Protein AF-A0A6I7PVT0-F1 (afdb_monomer)

Secondary structure (DSSP, 8-state):
-----GGGT--HHHHHHHHHHHHHHHHHHHHHHHHHHHHTSHHHHTTSHHHHHHHHHHHHSTTTS-TTS----HHHHHS-SSHHHHHHHHHHHHHHHHHHHHSS-TTSHHHHHHHHHHHHHHHHHHHHHTTTHHHHTT--GGG---SSTTHHHHHHHS-TT--HHHH--SSSSSP---TTT--HHHHHHHHHHHHTPPTTHHHHHHHHSSPPTTPPPPP-PPPPS-------------

Sequence (238 aa):
MTEPRASAFITRNVLFALVGGGLGGILFMFFLIEFDHFTSTNQFCTTCHSMTFAETSYQQSVHYNSPSGVRASCGDCHVSEGIIMATYDHAVGIKDLFKQLFGADYNDPVINLLHLPDAAFASRDWFRRRDSATCRRCHLQEAIQGTRVHTAAIHQEETDGKSCVDCHFNLVHRPVPERSTFKREAWNAMVEQEFGLEPGSAEQLLAAGRRPAGERPPAAAAPAHGVGNGQQQAGLEP

pLDDT: mean 87.05, std 16.82, range [26.02, 98.12]

Mean predicted aligned error: 8.16 Å

Structure (mmCIF, N/CA/C/O backbone):
data_AF-A0A6I7PVT0-F1
#
_entry.id   AF-A0A6I7PVT0-F1
#
loop_
_atom_site.group_PDB
_atom_site.id
_atom_site.type_symbol
_atom_site.label_atom_id
_atom_site.label_alt_id
_atom_site.label_comp_id
_atom_site.label_asym_id
_atom_site.label_entity_id
_atom_site.label_seq_id
_atom_site.pdbx_PDB_ins_code
_atom_site.Cartn_x
_atom_site.Cartn_y
_atom_site.Cartn_z
_atom_site.occupancy
_atom_site.B_iso_or_equiv
_atom_site.auth_seq_id
_atom_site.auth_comp_id
_atom_site.auth_asym_id
_atom_site.auth_atom_id
_atom_site.pdbx_PDB_model_num
ATOM 1 N N . MET A 1 1 ? 29.439 -18.657 -56.285 1.00 46.91 1 MET A N 1
ATOM 2 C CA . MET A 1 1 ? 29.277 -18.440 -54.834 1.00 46.91 1 MET A CA 1
ATOM 3 C C . MET A 1 1 ? 29.555 -16.968 -54.568 1.00 46.91 1 MET A C 1
ATOM 5 O O . MET A 1 1 ? 30.707 -16.578 -54.474 1.00 46.91 1 MET A O 1
ATOM 9 N N . THR A 1 2 ? 28.524 -16.125 -54.624 1.00 58.72 2 THR A N 1
ATOM 10 C CA . THR A 1 2 ? 28.628 -14.688 -54.331 1.00 58.72 2 THR A CA 1
ATOM 11 C C . THR A 1 2 ? 28.361 -14.493 -52.847 1.00 58.72 2 THR A C 1
ATOM 13 O O . THR A 1 2 ? 27.242 -14.739 -52.400 1.00 58.72 2 THR A O 1
ATOM 16 N N . GLU A 1 3 ? 29.377 -14.096 -52.086 1.00 60.59 3 GLU A N 1
ATOM 17 C CA . GLU A 1 3 ? 29.193 -13.738 -50.681 1.00 60.59 3 GLU A CA 1
ATOM 18 C C . GLU A 1 3 ? 28.231 -12.543 -50.570 1.00 60.59 3 GLU A C 1
ATOM 20 O O . GLU A 1 3 ? 28.393 -11.560 -51.308 1.00 60.59 3 GLU A O 1
ATOM 25 N N . PRO A 1 4 ? 27.217 -12.588 -49.688 1.00 57.34 4 PRO A N 1
ATOM 26 C CA . PRO A 1 4 ? 26.357 -11.440 -49.468 1.00 57.34 4 PRO A CA 1
ATOM 27 C C . PRO A 1 4 ? 27.195 -10.335 -48.819 1.00 57.34 4 PRO A C 1
ATOM 29 O O . PRO A 1 4 ? 27.598 -10.426 -47.661 1.00 57.34 4 PRO A O 1
ATOM 32 N N . ARG A 1 5 ? 27.484 -9.273 -49.579 1.00 60.88 5 ARG A N 1
ATOM 33 C CA . ARG A 1 5 ? 28.154 -8.075 -49.064 1.00 60.88 5 ARG A CA 1
ATOM 34 C C . ARG A 1 5 ? 27.245 -7.408 -48.030 1.00 60.88 5 ARG A C 1
ATOM 36 O O . ARG A 1 5 ? 26.373 -6.620 -48.388 1.00 60.88 5 ARG A O 1
ATOM 43 N N . ALA A 1 6 ? 27.485 -7.678 -46.747 1.00 57.06 6 ALA A N 1
ATOM 44 C CA . ALA A 1 6 ? 26.822 -7.005 -45.624 1.00 57.06 6 ALA A CA 1
ATOM 45 C C . ALA A 1 6 ? 26.879 -5.462 -45.732 1.00 57.06 6 ALA A C 1
ATOM 47 O O . ALA A 1 6 ? 26.006 -4.760 -45.222 1.00 57.06 6 ALA A O 1
ATOM 48 N N . SER A 1 7 ? 27.856 -4.926 -46.478 1.00 58.22 7 SER A N 1
ATOM 49 C CA . SER A 1 7 ? 28.038 -3.493 -46.726 1.00 58.22 7 SER A CA 1
ATOM 50 C C . SER A 1 7 ? 26.938 -2.824 -47.563 1.00 58.22 7 SER A C 1
ATOM 52 O O . SER A 1 7 ? 26.944 -1.602 -47.664 1.00 58.22 7 SER A O 1
ATOM 54 N N . ALA A 1 8 ? 26.014 -3.572 -48.181 1.00 58.38 8 ALA A N 1
ATOM 55 C CA . ALA A 1 8 ? 24.889 -2.988 -48.921 1.00 58.38 8 ALA A CA 1
ATOM 56 C C . ALA A 1 8 ? 23.659 -2.694 -48.036 1.00 58.38 8 ALA A C 1
ATOM 58 O O . ALA A 1 8 ? 22.786 -1.934 -48.448 1.00 58.38 8 ALA A O 1
ATOM 59 N N . PHE A 1 9 ? 23.583 -3.275 -46.831 1.00 60.97 9 PHE A N 1
ATOM 60 C CA . PHE A 1 9 ? 22.397 -3.191 -45.966 1.00 60.97 9 PHE A CA 1
ATOM 61 C C . PHE A 1 9 ? 22.504 -2.106 -44.881 1.00 60.97 9 PHE A C 1
ATOM 63 O O . PHE A 1 9 ? 21.502 -1.505 -44.499 1.00 60.97 9 PHE A O 1
ATOM 70 N N . ILE A 1 10 ? 23.717 -1.800 -44.409 1.00 71.81 10 ILE A N 1
ATOM 71 C CA . ILE A 1 10 ? 23.954 -0.755 -43.404 1.00 71.81 10 ILE A CA 1
ATOM 72 C C . ILE A 1 10 ? 24.234 0.565 -44.126 1.00 71.81 10 ILE A C 1
ATOM 74 O O . ILE A 1 10 ? 25.378 0.974 -44.320 1.00 71.81 10 ILE A O 1
ATOM 78 N N . THR A 1 11 ? 23.170 1.230 -44.573 1.00 85.88 11 THR A N 1
ATOM 79 C CA . THR A 1 11 ? 23.282 2.599 -45.095 1.00 85.88 11 THR A CA 1
ATOM 80 C C . THR A 1 11 ? 23.492 3.592 -43.949 1.00 85.88 11 THR A C 1
ATOM 82 O O . THR A 1 11 ? 23.163 3.313 -42.795 1.00 85.88 11 THR A O 1
ATOM 85 N N . ARG A 1 12 ? 23.980 4.802 -44.254 1.00 86.62 12 ARG A N 1
ATOM 86 C CA . ARG A 1 12 ? 24.097 5.898 -43.272 1.00 86.62 12 ARG A CA 1
ATOM 87 C C . ARG A 1 12 ? 22.778 6.163 -42.529 1.00 86.62 12 ARG A C 1
ATOM 89 O O . ARG A 1 12 ? 22.794 6.458 -41.341 1.00 86.62 12 ARG A O 1
ATOM 96 N N . ASN A 1 13 ? 21.646 6.012 -43.214 1.00 89.56 13 ASN A N 1
ATOM 97 C CA . ASN A 1 13 ? 20.323 6.196 -42.621 1.00 89.56 13 ASN A CA 1
ATOM 98 C C . ASN A 1 13 ? 19.973 5.060 -41.652 1.00 89.56 13 ASN A C 1
ATOM 100 O O . ASN A 1 13 ? 19.410 5.329 -40.597 1.00 89.56 13 ASN A O 1
ATOM 104 N N . VAL A 1 14 ? 20.353 3.816 -41.967 1.00 90.88 14 VAL A N 1
ATOM 105 C CA . VAL A 1 14 ? 20.210 2.683 -41.038 1.00 90.88 14 VAL A CA 1
ATOM 106 C C . VAL A 1 14 ? 21.088 2.894 -39.806 1.00 90.88 14 VAL A C 1
ATOM 108 O O . VAL A 1 14 ? 20.616 2.691 -38.696 1.00 90.88 14 VAL A O 1
ATOM 111 N N . LEU A 1 15 ? 22.322 3.382 -39.967 1.00 89.75 15 LEU A N 1
ATOM 112 C CA . LEU A 1 15 ? 23.187 3.703 -38.828 1.00 89.75 15 LEU A CA 1
ATOM 113 C C . LEU A 1 15 ? 22.580 4.799 -37.937 1.00 89.75 15 LEU A C 1
ATOM 115 O O . LEU A 1 15 ? 22.521 4.626 -36.724 1.00 89.75 15 LEU A O 1
ATOM 119 N N . PHE A 1 16 ? 22.079 5.893 -38.520 1.00 93.56 16 PHE A N 1
ATOM 120 C CA . PHE A 1 16 ? 21.391 6.934 -37.748 1.00 93.56 16 PHE A CA 1
ATOM 121 C C . PHE A 1 16 ? 20.118 6.420 -37.072 1.00 93.56 16 PHE A C 1
ATOM 123 O O . PHE A 1 16 ? 19.860 6.791 -35.931 1.00 93.56 16 PHE A O 1
ATOM 130 N N . ALA A 1 17 ? 19.351 5.546 -37.726 1.00 94.12 17 ALA A N 1
ATOM 131 C CA . ALA A 1 17 ? 18.167 4.932 -37.134 1.00 94.12 17 ALA A CA 1
ATOM 132 C C . ALA A 1 17 ? 18.522 3.995 -35.969 1.00 94.12 17 ALA A C 1
ATOM 134 O O . ALA A 1 17 ? 17.843 4.015 -34.950 1.00 94.12 17 ALA A O 1
ATOM 135 N N . LEU A 1 18 ? 19.600 3.215 -36.081 1.00 94.62 18 LEU A N 1
ATOM 136 C CA . LEU A 1 18 ? 20.066 2.334 -35.008 1.00 94.62 18 LEU A CA 1
ATOM 137 C C . LEU A 1 18 ? 20.619 3.124 -33.822 1.00 94.62 18 LEU A C 1
ATOM 139 O O . LEU A 1 18 ? 20.290 2.816 -32.682 1.00 94.62 18 LEU A O 1
ATOM 143 N N . VAL A 1 19 ? 21.421 4.161 -34.074 1.00 95.56 19 VAL A N 1
ATOM 144 C CA . VAL A 1 19 ? 21.959 5.020 -33.010 1.00 95.56 19 VAL A CA 1
ATOM 145 C C . VAL A 1 19 ? 20.838 5.823 -32.355 1.00 95.56 19 VAL A C 1
ATOM 147 O O . VAL A 1 19 ? 20.716 5.817 -31.135 1.00 95.56 19 VAL A O 1
ATOM 150 N N . GLY A 1 20 ? 19.987 6.474 -33.148 1.00 97.25 20 GLY A N 1
ATOM 151 C CA . GLY A 1 20 ? 18.857 7.252 -32.645 1.00 97.25 20 GLY A CA 1
ATOM 152 C C . GLY A 1 20 ? 17.832 6.387 -31.914 1.00 97.25 20 GLY A C 1
ATOM 153 O O . GLY A 1 20 ? 17.412 6.737 -30.817 1.00 97.25 20 GLY A O 1
ATOM 154 N N . GLY A 1 21 ? 17.478 5.230 -32.475 1.00 96.94 21 GLY A N 1
ATOM 155 C CA . GLY A 1 21 ? 16.574 4.266 -31.850 1.00 96.94 21 GLY A CA 1
ATOM 156 C C . GLY A 1 21 ? 17.166 3.634 -30.591 1.00 96.94 21 GLY A C 1
ATOM 157 O O . GLY A 1 21 ? 16.465 3.505 -29.594 1.00 96.94 21 GLY A O 1
ATOM 158 N N . GLY A 1 22 ? 18.461 3.307 -30.596 1.00 97.31 22 GLY A N 1
ATOM 159 C CA . GLY A 1 22 ? 19.170 2.790 -29.425 1.00 97.31 22 GLY A CA 1
ATOM 160 C C . GLY A 1 22 ? 19.226 3.806 -28.284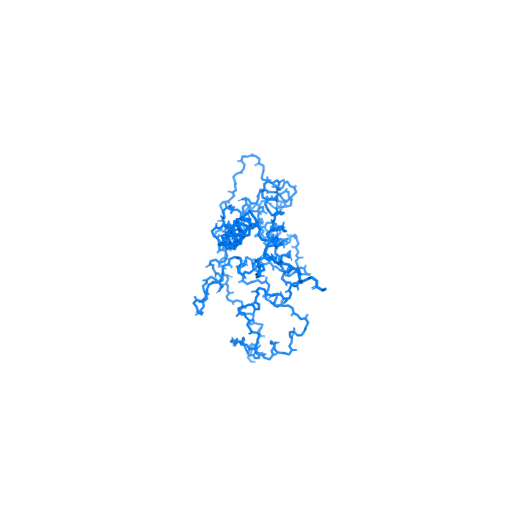 1.00 97.31 22 GLY A C 1
ATOM 161 O O . GLY A 1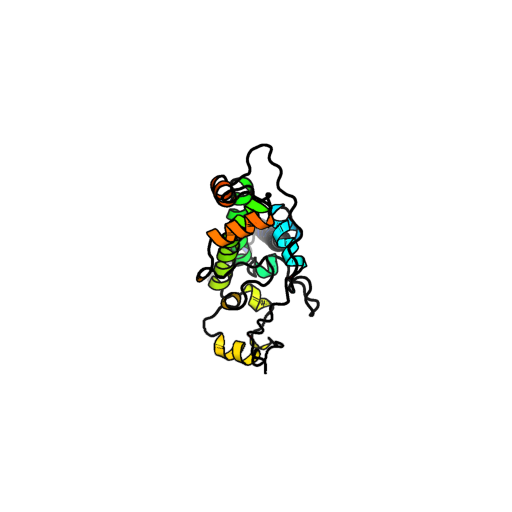 22 ? 18.838 3.487 -27.163 1.00 97.31 22 GLY A O 1
ATOM 162 N N . LEU A 1 23 ? 19.632 5.048 -28.569 1.00 97.75 23 LEU A N 1
ATOM 163 C CA . LEU A 1 23 ? 19.636 6.133 -27.581 1.00 97.75 23 LEU A CA 1
ATOM 164 C C . LEU A 1 23 ? 18.222 6.446 -27.083 1.00 97.75 23 LEU A C 1
ATOM 166 O O . LEU A 1 23 ? 18.015 6.586 -25.881 1.00 97.75 23 LEU A O 1
ATOM 170 N N . GLY A 1 24 ? 17.242 6.499 -27.987 1.00 98.12 24 GLY A N 1
ATOM 171 C CA . GLY A 1 24 ? 15.838 6.689 -27.635 1.00 98.12 24 GLY A CA 1
ATOM 172 C C . GLY A 1 24 ? 15.310 5.576 -26.729 1.00 98.12 24 GLY A C 1
ATOM 173 O O . GLY A 1 24 ? 14.657 5.864 -25.731 1.00 98.12 24 GLY A O 1
ATOM 174 N N . GLY A 1 25 ? 15.647 4.318 -27.020 1.00 97.25 25 GLY A N 1
ATOM 175 C CA . GLY A 1 25 ? 15.280 3.166 -26.197 1.00 97.25 25 GLY A CA 1
ATOM 176 C C . GLY A 1 25 ? 15.906 3.209 -24.803 1.00 97.25 25 GLY A C 1
ATOM 177 O O . GLY A 1 25 ? 15.210 2.968 -23.822 1.00 97.25 25 GLY A O 1
ATOM 178 N N . ILE A 1 26 ? 17.187 3.578 -24.695 1.00 97.06 26 ILE A N 1
ATOM 179 C CA . ILE A 1 26 ? 17.867 3.743 -23.399 1.00 97.06 26 ILE A CA 1
ATOM 180 C C . ILE A 1 26 ? 17.195 4.845 -22.574 1.00 97.06 26 ILE A C 1
ATOM 182 O O . ILE A 1 26 ? 16.871 4.621 -21.409 1.00 97.06 26 ILE A O 1
ATOM 186 N N . LEU A 1 27 ? 16.945 6.012 -23.175 1.00 97.50 27 LEU A N 1
ATOM 187 C CA . LEU A 1 27 ? 16.277 7.127 -22.497 1.00 97.50 27 LEU A CA 1
ATOM 188 C C . LEU A 1 27 ? 14.857 6.759 -22.059 1.00 97.50 27 LEU A C 1
ATOM 190 O O . LEU A 1 27 ? 14.449 7.098 -20.952 1.00 97.50 27 LEU A O 1
ATOM 194 N N . PHE A 1 28 ? 14.119 6.038 -22.903 1.00 95.75 28 PHE A N 1
ATOM 195 C CA . PHE A 1 28 ? 12.773 5.577 -22.584 1.00 95.75 28 PHE A CA 1
ATOM 196 C C . PHE A 1 28 ? 12.769 4.572 -21.427 1.00 95.75 28 PHE A C 1
ATOM 198 O O . PHE A 1 28 ? 11.978 4.713 -20.500 1.00 95.75 28 PHE A O 1
ATOM 205 N N . MET A 1 29 ? 13.682 3.598 -21.431 1.00 94.56 29 MET A N 1
ATOM 206 C CA . MET A 1 29 ? 13.798 2.633 -20.334 1.00 94.56 29 MET A CA 1
ATOM 207 C C . MET A 1 29 ? 14.208 3.296 -19.021 1.00 94.56 29 MET A C 1
ATOM 209 O O . MET A 1 29 ? 13.637 2.976 -17.982 1.00 94.56 29 MET A O 1
ATOM 213 N N . PHE A 1 30 ? 15.149 4.241 -19.067 1.00 95.44 30 PHE A N 1
ATOM 214 C CA . PHE A 1 30 ? 15.523 5.028 -17.895 1.00 95.44 30 PHE A CA 1
ATOM 215 C C . PHE A 1 30 ? 14.322 5.807 -17.345 1.00 95.44 30 PHE A C 1
ATOM 217 O O . PHE A 1 30 ? 14.039 5.737 -16.154 1.00 95.44 30 PHE A O 1
ATOM 224 N N . PHE A 1 31 ? 13.563 6.473 -18.221 1.00 95.06 31 PHE A N 1
ATOM 225 C CA . PHE A 1 31 ? 12.331 7.156 -17.836 1.00 95.06 31 PHE A CA 1
ATOM 226 C C . PHE A 1 31 ? 11.325 6.211 -17.165 1.00 95.06 31 PHE A C 1
ATOM 228 O O . PHE A 1 31 ? 10.775 6.572 -16.132 1.00 95.06 31 PHE A O 1
ATOM 235 N N . LEU A 1 32 ? 11.095 5.012 -17.711 1.00 93.12 32 LEU A N 1
ATOM 236 C CA . LEU A 1 32 ? 10.146 4.058 -17.130 1.00 93.12 32 LEU A CA 1
ATOM 237 C C . LEU A 1 32 ? 10.569 3.576 -15.737 1.00 93.12 32 LEU A C 1
ATOM 239 O O . LEU A 1 32 ? 9.717 3.467 -14.861 1.00 93.12 32 LEU A O 1
ATOM 243 N N . ILE A 1 33 ? 11.862 3.314 -15.528 1.00 93.81 33 ILE A N 1
ATOM 244 C CA . ILE A 1 33 ? 12.394 2.891 -14.223 1.00 93.81 33 ILE A CA 1
ATOM 245 C C . ILE A 1 33 ? 12.249 4.017 -13.194 1.00 93.81 33 ILE A C 1
ATOM 247 O O . ILE A 1 33 ? 11.756 3.787 -12.093 1.00 93.81 33 ILE A O 1
ATOM 251 N N . GLU A 1 34 ? 12.624 5.245 -13.551 1.00 95.19 34 GLU A N 1
ATOM 252 C CA . GLU A 1 34 ? 12.494 6.388 -12.641 1.00 95.19 34 GLU A CA 1
ATOM 253 C C . GLU A 1 34 ? 11.029 6.748 -12.369 1.00 95.19 34 GLU A C 1
ATOM 255 O O . GLU A 1 34 ? 10.669 7.114 -11.250 1.00 95.19 34 GLU A O 1
ATOM 260 N N . PHE A 1 35 ? 10.159 6.617 -13.372 1.00 94.44 35 PHE A N 1
ATOM 261 C CA . PHE A 1 35 ? 8.723 6.821 -13.212 1.00 94.44 35 PHE A CA 1
ATOM 262 C C . PHE A 1 35 ? 8.110 5.788 -12.260 1.00 94.44 35 PHE A C 1
ATOM 264 O O . PHE A 1 35 ? 7.349 6.154 -11.362 1.00 94.44 35 PHE A O 1
ATOM 271 N N . ASP A 1 36 ? 8.470 4.513 -12.410 1.00 95.50 36 ASP A N 1
ATOM 272 C CA . ASP A 1 36 ? 8.070 3.450 -11.488 1.00 95.50 36 ASP A CA 1
ATOM 273 C C . ASP A 1 36 ? 8.546 3.736 -10.056 1.00 95.50 36 ASP A C 1
ATOM 275 O O . ASP A 1 36 ? 7.749 3.721 -9.116 1.00 95.50 36 ASP A O 1
ATOM 279 N N . HIS A 1 37 ? 9.817 4.107 -9.889 1.00 94.81 37 HIS A N 1
ATOM 280 C CA . HIS A 1 37 ? 10.370 4.438 -8.580 1.00 94.81 37 HIS A CA 1
ATOM 281 C C . HIS A 1 37 ? 9.646 5.633 -7.941 1.00 94.81 37 HIS A C 1
ATOM 283 O O . HIS A 1 37 ? 9.238 5.558 -6.782 1.00 94.81 37 HIS A O 1
ATOM 289 N N . PHE A 1 38 ? 9.401 6.705 -8.703 1.00 95.69 38 PHE A N 1
ATOM 290 C CA . PHE A 1 38 ? 8.667 7.884 -8.237 1.00 95.69 38 PHE A CA 1
ATOM 291 C C . PHE A 1 38 ? 7.236 7.546 -7.796 1.00 95.69 38 PHE A C 1
ATOM 293 O O . PHE A 1 38 ? 6.821 7.919 -6.693 1.00 95.69 38 PHE A O 1
ATOM 300 N N . THR A 1 39 ? 6.494 6.815 -8.631 1.00 95.19 39 THR A N 1
ATOM 301 C CA . THR A 1 39 ? 5.102 6.412 -8.354 1.00 95.19 39 THR A CA 1
ATOM 302 C C . THR A 1 39 ? 4.973 5.353 -7.255 1.00 95.19 39 THR A C 1
ATOM 304 O O . THR A 1 39 ? 3.877 5.122 -6.750 1.00 95.19 39 THR A O 1
ATOM 307 N N . SER A 1 40 ? 6.089 4.769 -6.821 1.00 95.81 40 SER A N 1
ATOM 308 C CA . SER A 1 40 ? 6.159 3.804 -5.717 1.00 95.81 40 SER A CA 1
ATOM 309 C C . SER A 1 40 ? 6.570 4.434 -4.375 1.00 95.81 40 SER A C 1
ATOM 311 O O . SER A 1 40 ? 6.604 3.753 -3.347 1.00 95.81 40 SER A O 1
ATOM 313 N N . THR A 1 41 ? 6.867 5.739 -4.345 1.00 96.69 41 THR A N 1
ATOM 314 C CA . THR A 1 41 ? 7.248 6.451 -3.113 1.00 96.69 41 THR A CA 1
ATOM 315 C C . THR A 1 41 ? 6.060 6.731 -2.189 1.00 96.69 41 THR A C 1
ATOM 317 O O . THR A 1 41 ? 4.944 6.999 -2.635 1.00 96.69 41 THR A O 1
ATOM 320 N N . ASN A 1 42 ? 6.319 6.820 -0.878 1.00 96.38 42 ASN A N 1
ATOM 321 C CA . ASN A 1 42 ? 5.314 7.259 0.104 1.00 96.38 42 ASN A CA 1
ATOM 322 C C . ASN A 1 42 ? 4.747 8.644 -0.227 1.00 96.38 42 ASN A C 1
ATOM 324 O O . ASN A 1 42 ? 3.559 8.895 -0.031 1.00 96.38 42 ASN A O 1
ATOM 328 N N . GLN A 1 43 ? 5.590 9.547 -0.741 1.00 96.25 43 GLN A N 1
ATOM 329 C CA . GLN A 1 43 ? 5.166 10.893 -1.113 1.00 96.25 43 GLN A CA 1
ATOM 330 C C . GLN A 1 43 ? 4.128 10.848 -2.233 1.00 96.25 43 GLN A C 1
ATOM 332 O O . GLN A 1 43 ? 3.138 11.570 -2.161 1.00 96.25 43 GLN A O 1
ATOM 337 N N . PHE A 1 44 ? 4.324 9.994 -3.241 1.00 95.75 44 PHE A N 1
ATOM 338 C CA . PHE A 1 44 ? 3.345 9.826 -4.307 1.00 95.75 44 PHE A CA 1
ATOM 339 C C . PHE A 1 44 ? 2.050 9.197 -3.781 1.00 95.75 44 PHE A C 1
ATOM 341 O O . PHE A 1 44 ? 0.969 9.739 -4.017 1.00 95.75 44 PHE A O 1
ATOM 348 N N . CYS A 1 45 ? 2.145 8.110 -3.008 1.00 94.88 45 CYS A N 1
ATOM 349 C CA . CYS A 1 45 ? 0.972 7.436 -2.443 1.00 94.88 45 CYS A CA 1
ATOM 350 C C . CYS A 1 45 ? 0.119 8.375 -1.571 1.00 94.88 45 CYS A C 1
ATOM 352 O O . CYS A 1 45 ? -1.104 8.295 -1.596 1.00 94.88 45 CYS A O 1
ATOM 354 N N . THR A 1 46 ? 0.743 9.303 -0.842 1.00 95.62 46 THR A N 1
ATOM 355 C CA . THR A 1 46 ? 0.061 10.254 0.059 1.00 95.62 46 THR A CA 1
ATOM 356 C C . THR A 1 46 ? -0.381 11.558 -0.611 1.00 95.62 46 THR A C 1
ATOM 358 O O . THR A 1 46 ? -0.887 12.453 0.063 1.00 95.62 46 THR A O 1
ATOM 361 N N . THR A 1 47 ? -0.270 11.669 -1.940 1.00 95.38 47 THR A N 1
ATOM 362 C CA . THR A 1 47 ? -0.840 12.808 -2.689 1.00 95.38 47 THR A CA 1
ATOM 363 C C . THR A 1 47 ? -2.365 12.877 -2.595 1.00 95.38 47 THR A C 1
ATOM 365 O O . THR A 1 47 ? -2.942 13.960 -2.682 1.00 95.38 47 THR A O 1
ATOM 368 N N . CYS A 1 48 ? -3.026 11.736 -2.385 1.00 94.06 48 CYS A N 1
ATOM 369 C CA . CYS A 1 48 ? -4.446 11.674 -2.062 1.00 94.06 48 CYS A CA 1
ATOM 370 C C . CYS A 1 48 ? -4.640 11.798 -0.546 1.00 94.06 48 CYS A C 1
ATOM 372 O O . CYS A 1 48 ? -4.034 11.050 0.222 1.00 94.06 48 CYS A O 1
ATOM 374 N N . HIS A 1 49 ? -5.539 12.684 -0.102 1.00 94.00 49 HIS A N 1
ATOM 375 C CA . HIS A 1 49 ? -5.809 12.878 1.328 1.00 94.00 49 HIS A CA 1
ATOM 376 C C . HIS A 1 49 ? -6.255 11.580 2.024 1.00 94.00 49 HIS A C 1
ATOM 378 O O . HIS A 1 49 ? -5.786 11.281 3.119 1.00 94.00 49 HIS A O 1
ATOM 384 N N . SER A 1 50 ? -7.067 10.755 1.360 1.00 94.56 50 SER A N 1
ATOM 385 C CA . SER A 1 50 ? -7.494 9.437 1.854 1.00 94.56 50 SER A CA 1
ATOM 386 C C . SER A 1 50 ? -6.349 8.485 2.232 1.00 94.56 50 SER A C 1
ATOM 388 O O . SER A 1 50 ? -6.522 7.630 3.100 1.00 94.56 50 SER A O 1
ATOM 390 N N . MET A 1 51 ? -5.171 8.619 1.617 1.00 96.00 51 MET A N 1
ATOM 391 C CA . MET A 1 51 ? -4.010 7.770 1.911 1.00 96.00 51 MET A CA 1
ATOM 392 C C . MET A 1 51 ? -3.228 8.246 3.143 1.00 96.00 51 MET A C 1
ATOM 394 O O . MET A 1 51 ? -2.454 7.480 3.715 1.00 96.00 51 MET A O 1
ATOM 398 N N . THR A 1 52 ? -3.475 9.468 3.629 1.00 95.50 52 THR A N 1
ATOM 399 C CA . THR A 1 52 ? -2.844 9.987 4.858 1.00 95.50 52 THR A CA 1
ATOM 400 C C . THR A 1 52 ? -3.281 9.227 6.117 1.00 95.50 52 THR A C 1
ATOM 402 O O . THR A 1 52 ? -2.509 9.102 7.072 1.00 95.50 52 THR A O 1
ATOM 405 N N . PHE A 1 53 ? -4.479 8.631 6.107 1.00 94.81 53 PHE A N 1
ATOM 406 C CA . PHE A 1 53 ? -4.944 7.755 7.186 1.00 94.81 53 PHE A CA 1
ATOM 407 C C . PHE A 1 53 ? -4.092 6.478 7.276 1.00 94.81 53 PHE A C 1
ATOM 409 O O . PHE A 1 53 ? -3.673 6.076 8.364 1.00 94.81 53 PHE A O 1
ATOM 416 N N . ALA A 1 54 ? -3.770 5.874 6.126 1.00 95.50 54 ALA A N 1
ATOM 417 C CA . ALA A 1 54 ? -2.882 4.718 6.050 1.00 95.50 54 ALA A CA 1
ATOM 418 C C . ALA A 1 54 ? -1.439 5.088 6.434 1.00 95.50 54 ALA A C 1
ATOM 420 O O . ALA A 1 54 ? -0.818 4.356 7.208 1.00 95.50 54 ALA A O 1
ATOM 421 N N . GLU A 1 55 ? -0.944 6.247 5.984 1.00 95.94 55 GLU A N 1
ATOM 422 C CA . GLU A 1 55 ? 0.377 6.780 6.353 1.00 95.94 55 GLU A CA 1
ATOM 423 C C . GLU A 1 55 ? 0.520 6.957 7.869 1.00 95.94 55 GLU A C 1
ATOM 425 O O . GLU A 1 55 ? 1.531 6.558 8.440 1.00 95.94 55 GLU A O 1
ATOM 430 N N . THR A 1 56 ? -0.516 7.468 8.544 1.00 94.75 56 THR A N 1
ATOM 431 C CA . THR A 1 56 ? -0.506 7.649 10.007 1.00 94.75 56 THR A CA 1
ATOM 432 C C . THR A 1 56 ? -0.230 6.328 10.729 1.00 94.75 56 THR A C 1
ATOM 434 O O . THR A 1 56 ? 0.643 6.256 11.593 1.00 94.75 56 THR A O 1
ATOM 437 N N . SER A 1 57 ? -0.936 5.258 10.349 1.00 94.25 57 SER A N 1
ATOM 438 C CA . SER A 1 57 ? -0.693 3.921 10.910 1.00 94.25 57 SER A CA 1
ATOM 439 C C . SER A 1 57 ? 0.669 3.343 10.507 1.00 94.25 57 SER A C 1
ATOM 441 O O . SER A 1 57 ? 1.365 2.753 11.332 1.00 94.25 57 SER A O 1
ATOM 443 N N . TYR A 1 58 ? 1.103 3.584 9.267 1.00 95.94 58 TYR A N 1
ATOM 444 C CA . TYR A 1 58 ? 2.405 3.141 8.785 1.00 95.94 58 TYR A CA 1
ATOM 445 C C . TYR A 1 58 ? 3.556 3.760 9.583 1.00 95.94 58 TYR A C 1
ATOM 447 O O . TYR A 1 58 ? 4.430 3.017 10.031 1.00 95.94 58 TYR A O 1
ATOM 455 N N . GLN A 1 59 ? 3.510 5.063 9.869 1.00 95.25 59 GLN A N 1
ATOM 456 C CA . GLN A 1 59 ? 4.519 5.765 10.671 1.00 95.25 59 GLN A CA 1
ATOM 457 C C . GLN A 1 59 ? 4.626 5.259 12.116 1.00 95.25 59 GLN A C 1
ATOM 459 O O . GLN A 1 59 ? 5.645 5.464 12.773 1.00 95.25 59 GLN A O 1
ATOM 464 N N . GLN A 1 60 ? 3.592 4.584 12.619 1.00 93.62 60 GLN A N 1
ATOM 465 C CA . GLN A 1 60 ? 3.576 3.960 13.944 1.00 93.62 60 GLN A CA 1
ATOM 466 C C . GLN A 1 60 ? 4.017 2.488 13.912 1.00 93.62 60 GLN A C 1
ATOM 468 O O . GLN A 1 60 ? 4.227 1.882 14.961 1.00 93.62 60 GLN A O 1
ATOM 473 N N . SER A 1 61 ? 4.170 1.904 12.723 1.00 94.31 61 SER A N 1
ATOM 474 C CA . SER A 1 61 ? 4.480 0.488 12.546 1.00 94.31 61 SER A CA 1
ATOM 475 C C . SER A 1 61 ? 5.972 0.173 12.685 1.00 94.31 61 SER A C 1
ATOM 477 O O . SER A 1 61 ? 6.846 1.031 12.524 1.00 94.31 61 SER A O 1
ATOM 479 N N . VAL A 1 62 ? 6.272 -1.113 12.880 1.00 92.62 62 VAL A N 1
ATOM 480 C CA . VAL A 1 62 ? 7.646 -1.644 12.855 1.00 92.62 62 VAL A CA 1
ATOM 481 C C . VAL A 1 62 ? 8.300 -1.566 11.472 1.00 92.62 62 VAL A C 1
ATOM 483 O O . VAL A 1 62 ? 9.519 -1.621 11.382 1.00 92.62 62 VAL A O 1
ATOM 486 N N . HIS A 1 63 ? 7.523 -1.410 10.396 1.00 94.56 63 HIS A N 1
ATOM 487 C CA . HIS A 1 63 ? 8.068 -1.261 9.041 1.00 94.56 63 HIS A CA 1
ATOM 488 C C . HIS A 1 63 ? 8.559 0.169 8.771 1.00 94.56 63 HIS A C 1
ATOM 490 O O . HIS A 1 63 ? 9.455 0.363 7.949 1.00 94.56 63 HIS A O 1
ATOM 496 N N . TYR A 1 64 ? 8.036 1.156 9.509 1.00 94.88 64 TYR A N 1
ATOM 497 C CA . TYR A 1 64 ? 8.569 2.518 9.514 1.00 94.88 64 TYR A CA 1
ATOM 498 C C . TYR A 1 64 ? 9.670 2.717 10.564 1.00 94.88 64 TYR A C 1
ATOM 500 O O . TYR A 1 64 ? 10.705 3.324 10.270 1.00 94.88 64 TYR A O 1
ATOM 508 N N . ASN A 1 65 ? 9.460 2.194 11.779 1.00 91.50 65 ASN A N 1
ATOM 509 C CA . ASN A 1 65 ? 10.386 2.277 12.914 1.00 91.50 65 ASN A CA 1
ATOM 510 C C . ASN A 1 65 ? 11.059 0.923 13.184 1.00 91.50 65 ASN A C 1
ATOM 512 O O . ASN A 1 65 ? 10.920 0.352 14.268 1.00 91.50 65 ASN A O 1
ATOM 516 N N . SER A 1 66 ? 11.762 0.382 12.188 1.00 89.50 66 SER A N 1
ATOM 517 C CA . SER A 1 66 ? 12.397 -0.930 12.328 1.00 89.50 66 SER A CA 1
ATOM 518 C C . SER A 1 66 ? 13.602 -0.891 13.272 1.00 89.50 66 SER A C 1
ATOM 520 O O . SER A 1 66 ? 14.491 -0.052 13.086 1.00 89.50 66 SER A O 1
ATOM 522 N N . PRO A 1 67 ? 13.729 -1.856 14.205 1.00 86.12 67 PRO A N 1
ATOM 523 C CA . PRO A 1 67 ? 14.940 -2.036 15.003 1.00 86.12 67 PRO A CA 1
ATOM 524 C C . PRO A 1 67 ? 16.207 -2.293 14.171 1.00 86.12 67 PRO A C 1
ATOM 526 O O . PRO A 1 67 ? 17.304 -2.012 14.641 1.00 86.12 67 PRO A O 1
ATOM 529 N N . SER A 1 68 ? 16.078 -2.815 12.943 1.00 87.31 68 SER A N 1
ATOM 530 C CA . SER A 1 68 ? 17.223 -3.061 12.051 1.00 87.31 68 SER A CA 1
ATOM 531 C C . SER A 1 68 ? 17.759 -1.797 11.371 1.00 87.31 68 SER A C 1
ATOM 533 O O . SER A 1 68 ? 18.793 -1.854 10.710 1.00 87.31 68 SER A O 1
ATOM 535 N N . GLY A 1 69 ? 17.047 -0.669 11.478 1.00 88.56 69 GLY A N 1
ATOM 536 C CA . GLY A 1 69 ? 17.350 0.566 10.751 1.00 88.56 69 GLY A CA 1
ATOM 537 C C . GLY A 1 69 ? 16.874 0.582 9.292 1.00 88.56 69 GLY A C 1
ATOM 538 O O . GLY A 1 69 ? 16.964 1.622 8.644 1.00 88.56 69 GLY A O 1
ATOM 539 N N . VAL A 1 70 ? 16.334 -0.527 8.772 1.00 90.88 70 VAL A N 1
ATOM 540 C CA . VAL A 1 70 ? 15.741 -0.595 7.424 1.00 90.88 70 VAL A CA 1
ATOM 541 C C . VAL A 1 70 ? 14.297 -0.102 7.458 1.00 90.88 70 VAL A C 1
ATOM 543 O O . VAL A 1 70 ? 13.509 -0.563 8.278 1.00 90.88 70 VAL A O 1
ATOM 546 N N . ARG A 1 71 ? 13.927 0.790 6.538 1.00 93.69 71 ARG A N 1
ATOM 547 C CA . ARG A 1 71 ? 12.558 1.298 6.398 1.00 93.69 71 ARG A CA 1
ATOM 548 C C . ARG A 1 71 ? 11.970 0.857 5.066 1.00 93.69 71 ARG A C 1
ATOM 550 O O . ARG A 1 71 ? 12.482 1.255 4.026 1.00 93.69 71 ARG A O 1
ATOM 557 N N . ALA A 1 72 ? 10.903 0.067 5.115 1.00 95.19 72 ALA A N 1
ATOM 558 C CA . ALA A 1 72 ? 10.159 -0.321 3.922 1.00 95.19 72 ALA A CA 1
ATOM 559 C C . ALA A 1 72 ? 9.134 0.766 3.584 1.00 95.19 72 ALA A C 1
ATOM 561 O O . ALA A 1 72 ? 8.339 1.126 4.440 1.00 95.19 72 ALA A O 1
ATOM 562 N N . SER A 1 73 ? 9.151 1.275 2.360 1.00 95.25 73 SER A N 1
ATOM 563 C CA . SER A 1 73 ? 8.180 2.224 1.808 1.00 95.25 73 SER A CA 1
ATOM 564 C C . SER A 1 73 ? 6.810 1.585 1.505 1.00 95.25 73 SER A C 1
ATOM 566 O O . SER A 1 73 ? 6.582 0.393 1.710 1.00 95.25 73 SER A O 1
ATOM 568 N N . CYS A 1 74 ? 5.861 2.379 1.008 1.00 96.44 74 CYS A N 1
ATOM 569 C CA . CYS A 1 74 ? 4.566 1.882 0.545 1.00 96.44 74 CYS A CA 1
ATOM 570 C C . CYS A 1 74 ? 4.733 0.920 -0.641 1.00 96.44 74 CYS A C 1
ATOM 572 O O . CYS A 1 74 ? 4.223 -0.203 -0.601 1.00 96.44 74 CYS A O 1
ATOM 574 N N . GLY A 1 75 ? 5.467 1.347 -1.678 1.00 96.69 75 GLY A N 1
ATOM 575 C CA . GLY A 1 75 ? 5.691 0.553 -2.888 1.00 96.69 75 GLY A CA 1
ATOM 576 C C . GLY A 1 75 ? 6.471 -0.725 -2.619 1.00 96.69 75 GLY A C 1
ATOM 577 O O . GLY A 1 75 ? 6.185 -1.760 -3.205 1.00 96.69 75 GLY A O 1
ATOM 578 N N . ASP A 1 76 ? 7.353 -0.695 -1.626 1.00 96.81 76 ASP A N 1
ATOM 579 C CA . ASP A 1 76 ? 8.099 -1.861 -1.174 1.00 96.81 76 ASP A CA 1
ATOM 580 C C . ASP A 1 76 ? 7.220 -3.071 -0.800 1.00 96.81 76 ASP A C 1
ATOM 582 O O . ASP A 1 76 ? 7.628 -4.218 -0.977 1.00 96.81 76 ASP A O 1
ATOM 586 N N . CYS A 1 77 ? 6.005 -2.831 -0.307 1.00 96.19 77 CYS A N 1
ATOM 587 C CA . CYS A 1 77 ? 5.044 -3.888 -0.001 1.00 96.19 77 CYS A CA 1
ATOM 588 C C . CYS A 1 77 ? 3.963 -4.024 -1.083 1.00 96.19 77 CYS A C 1
ATOM 590 O O . CYS A 1 77 ? 3.551 -5.145 -1.388 1.00 96.19 77 CYS A O 1
ATOM 592 N N . HIS A 1 78 ? 3.488 -2.904 -1.636 1.00 96.38 78 HIS A N 1
ATOM 593 C CA . HIS A 1 78 ? 2.290 -2.840 -2.482 1.00 96.38 78 HIS A CA 1
ATOM 594 C C . HIS A 1 78 ? 2.548 -2.819 -3.996 1.00 96.38 78 HIS A C 1
ATOM 596 O O . HIS A 1 78 ? 1.585 -2.871 -4.759 1.00 96.38 78 HIS A O 1
ATOM 602 N N . VAL A 1 79 ? 3.806 -2.773 -4.432 1.00 96.69 79 VAL A N 1
ATOM 603 C CA . VAL A 1 79 ? 4.206 -2.822 -5.844 1.00 96.69 79 VAL A CA 1
ATOM 604 C C . VAL A 1 79 ? 5.158 -4.002 -6.031 1.00 96.69 79 VAL A C 1
ATOM 606 O O . VAL A 1 79 ? 6.117 -4.170 -5.278 1.00 96.69 79 VAL A O 1
ATOM 609 N N . SER A 1 80 ? 4.870 -4.872 -7.001 1.00 95.50 80 SER A N 1
ATOM 610 C CA . SER A 1 80 ? 5.742 -6.010 -7.305 1.00 95.50 80 SER A CA 1
ATOM 611 C C . SER A 1 80 ? 7.102 -5.546 -7.818 1.00 95.50 80 SER A C 1
ATOM 613 O O . SER A 1 80 ? 7.220 -4.524 -8.484 1.00 95.50 80 SER A O 1
ATOM 615 N N . GLU A 1 81 ? 8.132 -6.348 -7.569 1.00 90.88 81 GLU A N 1
ATOM 616 C CA . GLU A 1 81 ? 9.469 -6.082 -8.087 1.00 90.88 81 GLU A CA 1
ATOM 617 C C . GLU A 1 81 ? 9.544 -6.273 -9.612 1.00 90.88 81 GLU A C 1
ATOM 619 O O . GLU A 1 81 ? 8.895 -7.147 -10.197 1.00 90.88 81 GLU A O 1
ATOM 624 N N . GLY A 1 82 ? 10.401 -5.474 -10.248 1.00 90.44 82 GLY A N 1
ATOM 625 C CA . GLY A 1 82 ? 10.691 -5.555 -11.672 1.00 90.44 82 GLY A CA 1
ATO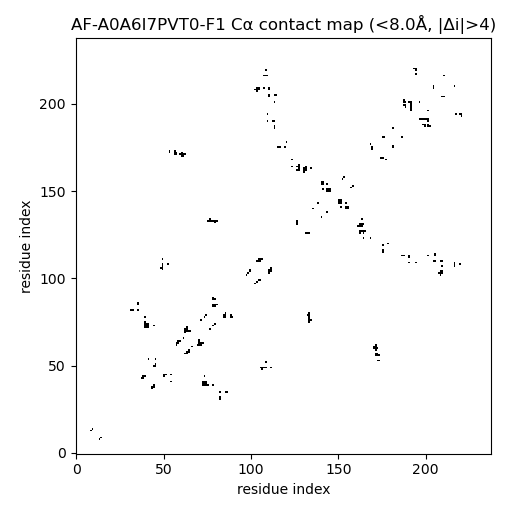M 626 C C . GLY A 1 82 ? 9.661 -4.832 -12.537 1.00 90.44 82 GLY A C 1
ATOM 627 O O . GLY A 1 82 ? 8.456 -4.866 -12.296 1.00 90.44 82 GLY A O 1
ATOM 628 N N . ILE A 1 83 ? 10.146 -4.214 -13.614 1.00 89.75 83 ILE A N 1
ATOM 629 C CA . ILE A 1 83 ? 9.368 -3.247 -14.399 1.00 89.75 83 ILE A CA 1
ATOM 630 C C . ILE A 1 83 ? 8.045 -3.803 -14.947 1.00 89.75 83 ILE A C 1
ATOM 632 O O . ILE A 1 83 ? 7.050 -3.088 -14.988 1.00 89.75 83 ILE A O 1
ATOM 636 N N . ILE A 1 84 ? 7.997 -5.080 -15.344 1.00 92.06 84 ILE A N 1
ATOM 637 C CA . ILE A 1 84 ? 6.795 -5.686 -15.940 1.00 92.06 84 ILE A CA 1
ATOM 638 C C . ILE A 1 84 ? 5.691 -5.855 -14.892 1.00 92.06 84 ILE A C 1
ATOM 640 O O . ILE A 1 84 ? 4.552 -5.452 -15.130 1.00 92.06 84 ILE A O 1
ATOM 644 N N . MET A 1 85 ? 6.017 -6.450 -13.741 1.00 93.50 85 MET A N 1
ATOM 645 C CA . MET A 1 85 ? 5.022 -6.718 -12.702 1.00 93.50 85 MET A CA 1
ATOM 646 C C . MET A 1 85 ? 4.632 -5.439 -11.964 1.00 93.50 85 MET A C 1
ATOM 648 O O . M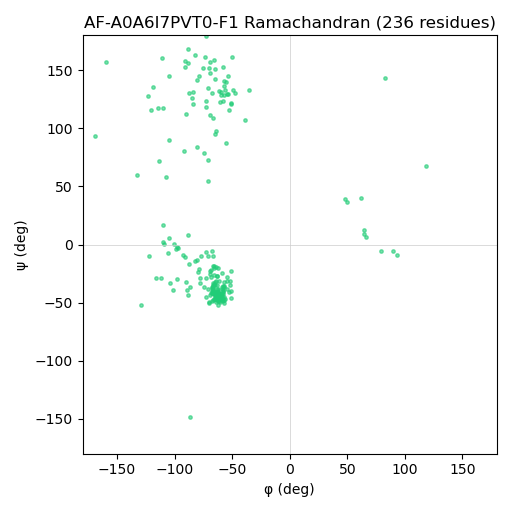ET A 1 85 ? 3.446 -5.249 -11.705 1.00 93.50 85 MET A O 1
ATOM 652 N N . ALA A 1 86 ? 5.582 -4.528 -11.732 1.00 94.75 86 ALA A N 1
ATOM 653 C CA . ALA A 1 86 ? 5.295 -3.196 -11.212 1.00 94.75 86 ALA A CA 1
ATOM 654 C C . ALA A 1 86 ? 4.321 -2.438 -12.129 1.00 94.75 86 ALA A C 1
ATOM 656 O O . ALA A 1 86 ? 3.274 -1.974 -11.683 1.00 94.75 86 ALA A O 1
ATOM 657 N N . THR A 1 87 ? 4.582 -2.418 -13.444 1.00 94.38 87 THR A N 1
ATOM 658 C CA . THR A 1 87 ? 3.674 -1.801 -14.432 1.00 94.38 87 THR A CA 1
ATOM 659 C C . THR A 1 87 ? 2.281 -2.430 -14.391 1.00 94.38 87 THR A C 1
ATOM 661 O O . THR A 1 87 ? 1.278 -1.720 -14.486 1.00 94.38 87 THR A O 1
ATOM 664 N N . TYR A 1 88 ? 2.191 -3.755 -14.239 1.00 94.62 88 TYR A N 1
ATOM 665 C CA . TYR A 1 88 ? 0.904 -4.434 -14.104 1.00 94.62 88 TYR A CA 1
ATOM 666 C C . TYR A 1 88 ? 0.163 -4.025 -12.823 1.00 94.62 88 TYR A C 1
ATOM 668 O O . TYR A 1 88 ? -1.037 -3.754 -12.880 1.00 94.62 88 TYR A O 1
ATOM 676 N N . ASP A 1 89 ? 0.852 -3.932 -11.685 1.00 95.25 89 ASP A N 1
ATOM 677 C CA . ASP A 1 89 ? 0.232 -3.482 -10.437 1.00 95.25 89 ASP A CA 1
ATOM 678 C C . ASP A 1 89 ? -0.225 -2.023 -10.522 1.00 95.25 89 ASP A C 1
ATOM 680 O O . ASP A 1 89 ? -1.351 -1.734 -10.118 1.00 95.25 89 ASP A O 1
ATOM 684 N N . HIS A 1 90 ? 0.559 -1.133 -11.141 1.00 95.19 90 HIS A N 1
ATOM 685 C CA . HIS A 1 90 ? 0.143 0.249 -11.413 1.00 95.19 90 HIS A CA 1
ATOM 686 C C . HIS A 1 90 ? -1.099 0.303 -12.306 1.00 95.19 90 HIS A C 1
ATOM 688 O O . HIS A 1 90 ? -2.040 1.042 -12.016 1.00 95.19 90 HIS A O 1
ATOM 694 N N . ALA A 1 91 ? -1.161 -0.528 -13.352 1.00 95.06 91 ALA A N 1
ATOM 695 C CA . ALA A 1 91 ? -2.327 -0.617 -14.229 1.00 95.06 91 ALA A CA 1
ATOM 696 C C . ALA A 1 91 ? -3.579 -1.118 -13.486 1.00 95.06 91 ALA A C 1
ATOM 698 O O . ALA A 1 91 ? -4.668 -0.572 -13.666 1.00 95.06 91 ALA A O 1
ATOM 699 N N . VAL A 1 92 ? -3.441 -2.121 -12.614 1.00 93.25 92 VAL A N 1
ATOM 700 C CA . VAL A 1 92 ? -4.538 -2.591 -11.750 1.00 93.25 92 VAL A CA 1
ATOM 701 C C . VAL A 1 92 ? -4.925 -1.524 -10.718 1.00 93.25 92 VAL A C 1
ATOM 703 O O . VAL A 1 92 ? -6.109 -1.382 -10.406 1.00 93.25 92 VAL A O 1
ATOM 706 N N . GLY A 1 93 ? -3.953 -0.764 -10.213 1.00 91.75 93 GLY A N 1
ATOM 707 C CA . GLY A 1 93 ? -4.118 0.331 -9.255 1.00 91.75 93 GLY A CA 1
ATOM 708 C C . GLY A 1 93 ? -4.893 1.531 -9.802 1.00 91.75 93 GLY A C 1
ATOM 709 O O . GLY A 1 93 ? -5.487 2.273 -9.024 1.00 91.75 93 GLY A O 1
ATOM 710 N N . ILE A 1 94 ? -5.019 1.678 -11.130 1.00 94.19 94 ILE A N 1
ATOM 711 C CA . ILE A 1 94 ? -5.868 2.709 -11.762 1.00 94.19 94 ILE A CA 1
ATOM 712 C C . ILE A 1 94 ? -7.302 2.674 -11.207 1.00 94.19 94 ILE A C 1
ATOM 714 O O . ILE A 1 94 ? -7.942 3.717 -11.066 1.00 94.19 94 ILE A O 1
ATOM 718 N N . LYS A 1 95 ? -7.810 1.497 -10.816 1.00 93.88 95 LYS A N 1
ATOM 719 C CA . LYS A 1 95 ? -9.133 1.366 -10.184 1.00 93.88 95 LYS A CA 1
ATOM 720 C C . LYS A 1 95 ? -9.278 2.216 -8.912 1.00 93.88 95 LYS A C 1
ATOM 722 O O . LYS A 1 95 ? -10.379 2.679 -8.623 1.00 93.88 95 LYS A O 1
ATOM 727 N N . ASP A 1 96 ? -8.200 2.420 -8.158 1.00 93.81 96 ASP A N 1
ATOM 728 C CA . ASP A 1 96 ? -8.226 3.160 -6.898 1.00 93.81 96 ASP A CA 1
ATOM 729 C C . ASP A 1 96 ? -8.268 4.671 -7.165 1.00 93.81 96 ASP A C 1
ATOM 731 O O . ASP A 1 96 ? -9.006 5.385 -6.489 1.00 93.81 96 ASP A O 1
ATOM 735 N N . LEU A 1 97 ? -7.630 5.142 -8.246 1.00 94.44 97 LEU A N 1
ATOM 736 C CA . LEU A 1 97 ? -7.829 6.501 -8.765 1.00 94.44 97 LEU A CA 1
ATOM 737 C C . LEU A 1 97 ? -9.293 6.734 -9.173 1.00 94.44 97 LEU A C 1
ATOM 739 O O . LEU A 1 97 ? -9.892 7.735 -8.784 1.00 94.44 97 LEU A O 1
ATOM 743 N N . PHE A 1 98 ? -9.900 5.800 -9.913 1.00 95.62 98 PHE A N 1
ATOM 744 C CA . PHE A 1 98 ? -11.317 5.903 -10.284 1.00 95.62 98 PHE A CA 1
ATOM 745 C C . PHE A 1 98 ? -12.233 5.950 -9.055 1.00 95.62 98 PHE A C 1
ATOM 747 O O . PHE A 1 98 ? -13.154 6.764 -9.011 1.00 95.62 98 PHE A O 1
ATOM 754 N N . LYS A 1 99 ? -11.968 5.125 -8.036 1.00 94.81 99 LYS A N 1
ATOM 755 C CA . LYS A 1 99 ? -12.706 5.160 -6.765 1.00 94.81 99 LYS A CA 1
ATOM 756 C C . LYS A 1 99 ? -12.537 6.489 -6.036 1.00 94.81 99 LYS A C 1
ATOM 758 O O . LYS A 1 99 ? -13.523 7.020 -5.544 1.00 94.81 99 LYS A O 1
ATOM 763 N N . GLN A 1 100 ? -11.326 7.035 -5.993 1.0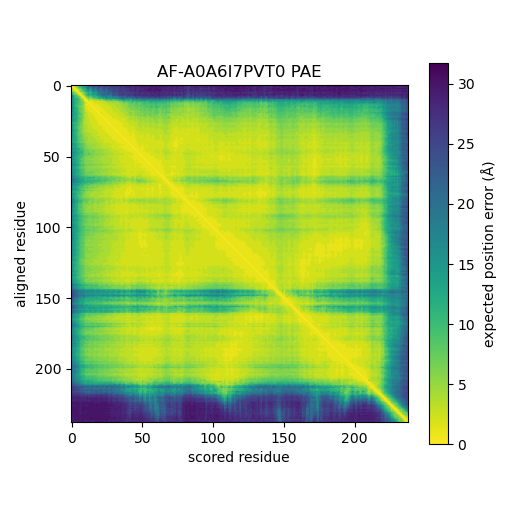0 94.38 100 GLN A N 1
ATOM 764 C CA . GLN A 1 100 ? -11.058 8.311 -5.333 1.00 94.38 100 GLN A CA 1
ATOM 765 C C . GLN A 1 100 ? -11.761 9.493 -6.018 1.00 94.38 100 GLN A C 1
ATOM 767 O O . GLN A 1 100 ? -12.167 10.433 -5.336 1.00 94.38 100 GLN A O 1
ATOM 772 N N . LEU A 1 101 ? -11.890 9.462 -7.348 1.00 95.00 101 LEU A N 1
ATOM 773 C CA . LEU A 1 101 ? -12.487 10.551 -8.129 1.00 95.00 101 LEU A CA 1
ATOM 774 C C . LEU A 1 101 ? -14.012 10.453 -8.258 1.00 95.00 101 LEU A C 1
ATOM 776 O O . LEU A 1 101 ? -14.689 11.479 -8.265 1.00 95.00 101 LEU A O 1
ATOM 780 N N . PHE A 1 102 ? -14.552 9.240 -8.388 1.00 95.81 102 PHE A N 1
ATOM 781 C CA . PHE A 1 102 ? -15.962 9.020 -8.737 1.00 95.81 102 PHE A CA 1
ATOM 782 C C . PHE A 1 102 ? -16.739 8.185 -7.714 1.00 95.81 102 PHE A C 1
ATOM 784 O O . PHE A 1 102 ? -17.958 8.067 -7.829 1.00 95.81 102 PHE A O 1
ATOM 791 N N . GLY A 1 103 ? -16.052 7.575 -6.748 1.00 94.75 103 GLY A N 1
ATOM 792 C CA . GLY A 1 103 ? -16.653 6.723 -5.729 1.00 94.75 103 GLY A CA 1
ATOM 793 C C . GLY A 1 103 ? -17.146 7.495 -4.507 1.00 94.75 103 GLY A C 1
ATOM 794 O O . GLY A 1 103 ? -17.611 8.635 -4.597 1.00 94.75 103 GLY A O 1
ATOM 795 N N . ALA A 1 104 ? -17.073 6.826 -3.356 1.00 95.69 104 ALA A N 1
ATOM 796 C CA . ALA A 1 104 ? -17.376 7.433 -2.071 1.00 95.69 104 ALA A CA 1
ATOM 797 C C . ALA A 1 104 ? -16.353 8.529 -1.721 1.00 95.69 104 ALA A C 1
ATOM 799 O O . ALA A 1 104 ? -15.230 8.544 -2.226 1.00 95.69 104 ALA A O 1
ATOM 800 N N . ASP A 1 105 ? -16.731 9.437 -0.828 1.00 95.69 105 ASP A N 1
ATOM 801 C CA . ASP A 1 105 ? -15.847 10.469 -0.306 1.00 95.69 105 ASP A CA 1
ATOM 802 C C . ASP A 1 105 ? -14.855 9.869 0.697 1.00 95.69 105 ASP A C 1
ATOM 804 O O . ASP A 1 105 ? -15.005 9.966 1.912 1.00 95.69 105 ASP A O 1
ATOM 808 N N . TYR A 1 106 ? -13.819 9.219 0.169 1.00 95.31 106 TYR A N 1
ATOM 809 C CA . TYR A 1 106 ? -12.756 8.597 0.959 1.00 95.31 106 TYR A CA 1
ATOM 810 C C . TYR A 1 106 ? -11.870 9.599 1.707 1.00 95.31 106 TYR A C 1
ATOM 812 O O . TYR A 1 106 ? -10.992 9.168 2.459 1.00 95.31 106 TYR A O 1
ATOM 820 N N . ASN A 1 107 ? -12.060 10.906 1.491 1.00 93.88 107 ASN A N 1
ATOM 821 C CA . ASN A 1 107 ? -11.394 11.935 2.281 1.00 93.88 107 ASN A CA 1
ATOM 822 C C . ASN A 1 107 ? -12.075 12.130 3.640 1.00 93.88 107 ASN A C 1
ATOM 824 O O . ASN A 1 107 ? -11.437 12.614 4.570 1.00 93.88 107 ASN A O 1
ATOM 828 N N . ASP A 1 108 ? -13.342 11.733 3.777 1.00 94.44 108 ASP A N 1
ATOM 829 C CA . ASP A 1 108 ? -13.997 11.675 5.075 1.00 94.44 108 ASP A CA 1
ATOM 830 C C . ASP A 1 108 ? -13.445 10.479 5.879 1.00 94.44 108 ASP A C 1
ATOM 832 O O . ASP A 1 108 ? -13.526 9.336 5.412 1.00 94.44 108 ASP A O 1
ATOM 836 N N . PRO A 1 109 ? -12.899 10.697 7.090 1.00 94.00 109 PRO A N 1
ATOM 837 C CA . PRO A 1 109 ? -12.301 9.636 7.897 1.00 94.00 109 PRO A CA 1
ATOM 838 C C . PRO A 1 109 ? -13.295 8.530 8.279 1.00 94.00 109 PRO A C 1
ATOM 840 O O . PRO A 1 109 ? -12.902 7.369 8.385 1.00 94.00 109 PRO A O 1
ATOM 843 N N . VAL A 1 110 ? -14.582 8.854 8.445 1.00 95.38 110 VAL A N 1
ATOM 844 C CA . VAL A 1 110 ? -15.629 7.871 8.756 1.00 95.38 110 VAL A CA 1
ATOM 845 C C . VAL A 1 110 ? -15.886 6.990 7.546 1.00 95.38 110 VAL A C 1
ATOM 847 O O . VAL A 1 110 ? -15.870 5.766 7.654 1.00 95.38 110 VAL A O 1
ATOM 850 N N . ILE A 1 111 ? -16.074 7.598 6.375 1.00 96.00 111 ILE A N 1
ATOM 851 C CA . ILE A 1 111 ? -16.326 6.856 5.135 1.00 96.00 111 ILE A CA 1
ATOM 852 C C . ILE A 1 111 ? -15.115 5.994 4.787 1.00 96.00 111 ILE A C 1
ATOM 854 O O . ILE A 1 111 ? -15.281 4.824 4.439 1.00 96.00 111 ILE A O 1
ATOM 858 N N . ASN A 1 112 ? -13.903 6.530 4.935 1.00 96.31 112 ASN A N 1
ATOM 859 C CA . ASN A 1 112 ? -12.669 5.777 4.750 1.00 96.31 112 ASN A CA 1
ATOM 860 C C . ASN A 1 112 ? -12.616 4.549 5.674 1.00 96.31 112 ASN A C 1
ATOM 862 O O . ASN A 1 112 ? -12.429 3.427 5.199 1.00 96.31 112 ASN A O 1
ATOM 866 N N . LEU A 1 113 ? -12.876 4.736 6.974 1.00 96.56 113 LEU A N 1
ATOM 867 C CA . LEU A 1 113 ? -12.829 3.653 7.955 1.00 96.56 113 LEU A CA 1
ATOM 868 C C . LEU A 1 113 ? -13.922 2.595 7.737 1.00 96.56 113 LEU A C 1
ATOM 870 O O . LEU A 1 113 ? -13.682 1.404 7.941 1.00 96.56 113 LEU A O 1
ATOM 874 N N . LEU A 1 114 ? -15.111 2.990 7.281 1.00 97.38 114 LEU A N 1
ATOM 875 C CA . LEU A 1 114 ? -16.191 2.053 6.951 1.00 97.38 114 LEU A CA 1
ATOM 876 C C . LEU A 1 114 ? -15.830 1.133 5.772 1.00 97.38 114 LEU A C 1
ATOM 878 O O . LEU A 1 114 ? -16.225 -0.037 5.763 1.00 97.38 114 LEU A O 1
ATOM 882 N N . HIS A 1 115 ? -15.036 1.632 4.820 1.00 97.25 115 HIS A N 1
ATOM 883 C CA . HIS A 1 115 ? -14.554 0.877 3.658 1.00 97.25 115 HIS A CA 1
ATOM 884 C C . HIS A 1 115 ? -13.206 0.173 3.885 1.00 97.25 115 HIS A C 1
ATOM 886 O O . HIS A 1 115 ? -12.806 -0.666 3.073 1.00 97.25 115 HIS A O 1
ATOM 892 N N . LEU A 1 116 ? -12.503 0.472 4.983 1.00 97.50 116 LEU A N 1
ATOM 893 C CA . LEU A 1 116 ? -11.204 -0.121 5.301 1.00 97.50 116 LEU A CA 1
ATOM 894 C C . LEU A 1 116 ? -11.205 -1.664 5.271 1.00 97.50 116 LEU A C 1
ATOM 896 O O . LEU A 1 116 ? -10.244 -2.220 4.733 1.00 97.50 116 LEU A O 1
ATOM 900 N N . PRO A 1 117 ? -12.229 -2.386 5.779 1.00 98.12 117 PRO A N 1
ATOM 901 C CA . PRO A 1 117 ? -12.232 -3.846 5.721 1.00 98.12 117 PRO A CA 1
ATOM 902 C C . PRO A 1 117 ? -12.128 -4.396 4.297 1.00 98.12 117 PRO A C 1
ATOM 904 O O . PRO A 1 117 ? -11.362 -5.328 4.053 1.00 98.12 117 PRO A O 1
ATOM 907 N N . ASP A 1 118 ? -12.822 -3.780 3.339 1.00 96.94 118 ASP A N 1
ATOM 908 C CA . ASP A 1 118 ? -12.819 -4.226 1.944 1.00 96.94 118 ASP A CA 1
ATOM 909 C C . ASP A 1 118 ? -11.435 -4.034 1.310 1.00 96.94 118 ASP A C 1
ATOM 911 O O . ASP A 1 118 ? -10.928 -4.929 0.625 1.00 96.94 118 ASP A O 1
ATOM 915 N N . ALA A 1 119 ? -10.782 -2.904 1.603 1.00 95.88 119 ALA A N 1
ATOM 916 C CA . ALA A 1 119 ? -9.404 -2.646 1.194 1.00 95.88 119 ALA A CA 1
ATOM 917 C C . ALA A 1 119 ? -8.421 -3.634 1.846 1.00 95.88 119 ALA A C 1
ATOM 919 O O . ALA A 1 119 ? -7.586 -4.221 1.156 1.00 95.88 119 ALA A O 1
ATOM 920 N N . ALA A 1 120 ? -8.552 -3.884 3.152 1.00 97.56 120 ALA A N 1
ATOM 921 C CA . ALA A 1 120 ? -7.701 -4.821 3.880 1.00 97.56 120 ALA A CA 1
ATOM 922 C C . ALA A 1 120 ? -7.817 -6.243 3.317 1.00 97.56 120 ALA A C 1
ATOM 924 O O . ALA A 1 120 ? -6.803 -6.904 3.085 1.00 97.56 120 ALA A O 1
ATOM 925 N N . PHE A 1 121 ? -9.034 -6.717 3.040 1.00 97.88 121 PHE A N 1
ATOM 926 C CA . PHE A 1 121 ? -9.218 -8.046 2.469 1.00 97.88 121 PHE A CA 1
ATOM 927 C C . PHE A 1 121 ? -8.695 -8.144 1.036 1.00 97.88 121 PHE A C 1
ATOM 929 O O . PHE A 1 121 ? -8.056 -9.138 0.698 1.00 97.88 121 PHE A O 1
ATOM 936 N N . ALA A 1 122 ? -8.928 -7.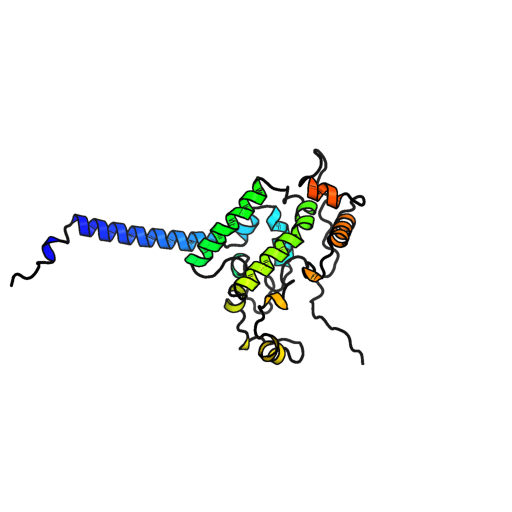126 0.204 1.00 96.69 122 ALA A N 1
ATOM 937 C CA . ALA A 1 122 ? -8.411 -7.102 -1.160 1.00 96.69 122 ALA A CA 1
ATOM 938 C C . ALA A 1 122 ? -6.874 -7.139 -1.188 1.00 96.69 122 ALA A C 1
ATOM 940 O O . ALA A 1 122 ? -6.298 -7.893 -1.977 1.00 96.69 122 ALA A O 1
ATOM 941 N N . SER A 1 123 ? -6.221 -6.387 -0.297 1.00 95.69 123 SER A N 1
ATOM 942 C CA . SER A 1 123 ? -4.763 -6.388 -0.140 1.00 95.69 123 SER A CA 1
ATOM 943 C C . SER A 1 123 ? -4.247 -7.743 0.341 1.00 95.69 123 SER A C 1
ATOM 945 O O . SER A 1 123 ? -3.339 -8.300 -0.271 1.00 95.69 123 SER A O 1
ATOM 947 N N . ARG A 1 124 ? -4.862 -8.341 1.370 1.00 97.12 124 ARG A N 1
ATOM 948 C CA . ARG A 1 124 ? -4.493 -9.688 1.855 1.00 97.12 124 ARG A CA 1
ATOM 949 C C . ARG A 1 124 ? -4.629 -10.747 0.757 1.00 97.12 124 ARG A C 1
ATOM 951 O O . ARG A 1 124 ? -3.727 -11.560 0.580 1.00 97.12 124 ARG A O 1
ATOM 958 N N . ASP A 1 125 ? -5.703 -10.704 -0.030 1.00 96.81 125 ASP A N 1
ATOM 959 C CA . ASP A 1 125 ? -5.886 -11.618 -1.162 1.00 96.81 125 ASP A CA 1
ATOM 960 C C . ASP A 1 125 ? -4.858 -11.369 -2.281 1.00 96.81 125 ASP A C 1
ATOM 962 O O . ASP A 1 125 ? -4.460 -12.304 -2.976 1.00 96.81 125 ASP A O 1
ATOM 966 N N . TRP A 1 126 ? -4.433 -10.118 -2.497 1.00 96.25 126 TRP A N 1
ATOM 967 C CA . TRP A 1 126 ? -3.363 -9.782 -3.443 1.00 96.25 126 TRP A CA 1
ATOM 968 C C . TRP A 1 126 ? -2.024 -10.392 -3.012 1.00 96.25 126 TRP A C 1
ATOM 970 O O . TRP A 1 126 ? -1.398 -11.067 -3.831 1.00 96.25 126 TRP A O 1
ATOM 980 N N . PHE A 1 127 ? -1.654 -10.248 -1.733 1.00 97.00 127 PHE A N 1
ATOM 981 C CA . PHE A 1 127 ? -0.446 -10.854 -1.166 1.00 97.00 127 PHE A CA 1
ATOM 982 C C . PHE A 1 127 ? -0.491 -12.381 -1.257 1.00 97.00 127 PHE A C 1
ATOM 984 O O . PHE A 1 127 ? 0.445 -12.984 -1.775 1.00 97.00 127 PHE A O 1
ATOM 991 N N . ARG A 1 128 ? -1.604 -13.005 -0.844 1.00 96.19 128 ARG A N 1
ATOM 992 C CA . ARG A 1 128 ? -1.764 -14.467 -0.880 1.00 96.19 128 ARG A CA 1
ATOM 993 C C . ARG A 1 128 ? -1.620 -15.031 -2.292 1.00 96.19 128 ARG A C 1
ATOM 995 O O . ARG A 1 128 ? -0.899 -15.999 -2.498 1.00 96.19 128 ARG A O 1
ATOM 1002 N N . ARG A 1 129 ? -2.262 -14.406 -3.286 1.00 95.56 129 ARG A N 1
ATOM 1003 C CA . ARG A 1 129 ? -2.188 -14.843 -4.697 1.00 95.56 129 ARG A CA 1
ATOM 1004 C C . ARG A 1 129 ? -0.790 -14.735 -5.305 1.00 95.56 129 ARG A C 1
ATOM 1006 O O . ARG A 1 129 ? -0.545 -15.351 -6.335 1.00 95.56 129 ARG A O 1
ATOM 1013 N N . ARG A 1 130 ? 0.090 -13.938 -4.702 1.00 94.69 130 ARG A N 1
ATOM 1014 C CA . ARG A 1 130 ? 1.481 -13.737 -5.127 1.00 94.69 130 ARG A CA 1
ATOM 1015 C C . ARG A 1 130 ? 2.475 -14.363 -4.151 1.00 94.69 130 ARG A C 1
ATOM 1017 O O . ARG A 1 130 ? 3.637 -13.978 -4.158 1.00 94.69 130 ARG A O 1
ATOM 1024 N N . ASP A 1 131 ? 2.009 -15.264 -3.285 1.00 94.94 131 ASP A N 1
ATOM 1025 C CA . ASP A 1 131 ? 2.820 -15.924 -2.259 1.00 94.94 131 ASP A CA 1
ATOM 1026 C C . ASP A 1 131 ? 3.696 -14.944 -1.449 1.00 94.94 131 ASP A C 1
ATOM 1028 O O . ASP A 1 131 ? 4.859 -15.198 -1.138 1.00 94.94 131 ASP A O 1
ATOM 1032 N N . SER A 1 132 ? 3.147 -13.767 -1.130 1.00 96.38 132 SER A N 1
ATOM 1033 C CA . SER A 1 132 ? 3.867 -12.718 -0.402 1.00 96.38 132 SER A CA 1
ATOM 1034 C C . SER A 1 132 ? 5.251 -12.390 -0.996 1.00 96.38 132 SER A C 1
ATOM 1036 O O . SER A 1 132 ? 6.184 -12.090 -0.253 1.00 96.38 132 SER A O 1
ATOM 1038 N N . ALA A 1 133 ? 5.398 -12.414 -2.328 1.00 95.69 133 ALA A N 1
ATOM 1039 C CA . ALA A 1 133 ? 6.673 -12.162 -3.010 1.00 95.69 133 ALA A CA 1
ATOM 1040 C C . ALA A 1 133 ? 7.365 -10.865 -2.545 1.00 95.69 133 ALA A C 1
ATOM 1042 O O . ALA A 1 133 ? 8.569 -10.859 -2.294 1.00 95.69 133 ALA A O 1
ATOM 1043 N N . THR A 1 134 ? 6.601 -9.789 -2.326 1.00 96.81 134 THR A N 1
ATOM 1044 C CA . THR A 1 134 ? 7.137 -8.516 -1.816 1.00 96.81 134 THR A CA 1
ATOM 1045 C C . THR A 1 134 ? 7.592 -8.583 -0.356 1.00 96.81 134 THR A C 1
ATOM 1047 O O . THR A 1 134 ? 8.497 -7.856 0.037 1.00 96.81 134 THR A O 1
ATOM 1050 N N . CYS A 1 135 ? 7.049 -9.490 0.461 1.00 95.81 135 CYS A N 1
ATOM 1051 C CA . CYS A 1 135 ? 7.564 -9.754 1.807 1.00 95.81 135 CYS A CA 1
ATOM 1052 C C . CYS A 1 135 ? 8.900 -10.509 1.728 1.00 95.81 135 CYS A C 1
ATOM 1054 O O . CYS A 1 135 ? 9.869 -10.147 2.398 1.00 95.81 135 CYS A O 1
ATOM 1056 N N . ARG A 1 136 ? 8.959 -11.539 0.874 1.00 94.12 136 ARG A N 1
ATOM 1057 C CA . ARG A 1 136 ? 10.108 -12.450 0.729 1.00 94.12 136 ARG A CA 1
ATOM 1058 C C . ARG A 1 136 ? 11.369 -11.770 0.188 1.00 94.12 136 ARG A C 1
ATOM 1060 O O . ARG A 1 136 ? 12.464 -12.262 0.436 1.00 94.12 136 ARG A O 1
ATOM 1067 N N . ARG A 1 137 ? 11.245 -10.613 -0.470 1.00 92.62 137 ARG A N 1
ATOM 1068 C CA . ARG A 1 137 ? 12.401 -9.817 -0.927 1.00 92.62 137 ARG A CA 1
ATOM 1069 C C . ARG A 1 137 ? 13.280 -9.298 0.224 1.00 92.62 137 ARG A C 1
ATOM 1071 O O . ARG A 1 137 ? 14.465 -9.054 0.034 1.00 92.62 137 ARG A O 1
ATOM 1078 N N . CYS A 1 138 ? 12.696 -9.109 1.411 1.00 93.00 138 CYS A N 1
ATOM 1079 C CA . CYS A 1 138 ? 13.405 -8.649 2.610 1.00 93.00 138 CYS A CA 1
ATOM 1080 C C . CYS A 1 138 ? 13.404 -9.702 3.726 1.00 93.00 138 CYS A C 1
ATOM 1082 O O . CYS A 1 138 ? 14.331 -9.739 4.533 1.00 93.00 138 CYS A O 1
ATOM 1084 N N . HIS A 1 139 ? 12.377 -10.553 3.785 1.00 91.62 139 HIS A N 1
ATOM 1085 C CA . HIS A 1 139 ? 12.218 -11.586 4.804 1.00 91.62 139 HIS A CA 1
ATOM 1086 C C . HIS A 1 139 ? 12.540 -12.969 4.237 1.00 91.62 139 HIS A C 1
ATOM 1088 O O . HIS A 1 139 ? 11.658 -13.677 3.750 1.00 91.62 139 HIS A O 1
ATOM 1094 N N . LEU A 1 140 ? 13.810 -13.359 4.344 1.00 90.06 140 LEU A N 1
ATOM 1095 C CA . LEU A 1 140 ? 14.249 -14.726 4.069 1.00 90.06 140 LEU A CA 1
ATOM 1096 C C . LEU A 1 140 ? 13.788 -15.635 5.206 1.00 90.06 140 LEU A C 1
ATOM 1098 O O . LEU A 1 140 ? 14.169 -15.423 6.357 1.00 90.06 140 LEU A O 1
ATOM 1102 N N . GLN A 1 141 ? 12.954 -16.621 4.890 1.00 87.25 141 GLN A N 1
ATOM 1103 C CA . GLN A 1 141 ? 12.258 -17.458 5.871 1.00 87.25 141 GLN A CA 1
ATOM 1104 C C . GLN A 1 141 ? 13.231 -18.194 6.805 1.00 87.25 141 GLN A C 1
ATOM 1106 O O . GLN A 1 141 ? 13.002 -18.267 8.009 1.00 87.25 141 GLN A O 1
ATOM 1111 N N . GLU A 1 142 ? 14.355 -18.659 6.268 1.00 85.44 142 GLU A N 1
ATOM 1112 C CA . GLU A 1 142 ? 15.447 -19.310 6.991 1.00 85.44 142 GLU A CA 1
ATOM 1113 C C . GLU A 1 142 ? 16.227 -18.368 7.923 1.00 85.44 142 GLU A C 1
ATOM 1115 O O . GLU A 1 142 ? 16.864 -18.826 8.872 1.00 85.44 142 GLU A O 1
ATOM 1120 N N . ALA A 1 143 ? 16.169 -17.057 7.678 1.00 87.81 143 ALA A N 1
ATOM 1121 C CA . ALA A 1 143 ? 16.850 -16.037 8.471 1.00 87.81 143 ALA A CA 1
ATOM 1122 C C . ALA A 1 143 ? 15.934 -15.391 9.525 1.00 87.81 143 ALA A C 1
ATOM 1124 O O . ALA A 1 143 ? 16.394 -14.554 10.306 1.00 87.81 143 ALA A O 1
ATOM 1125 N N . ILE A 1 144 ? 14.646 -15.755 9.568 1.00 86.81 144 ILE A N 1
ATOM 1126 C CA . ILE A 1 144 ? 13.705 -15.217 10.552 1.00 86.81 144 ILE A CA 1
ATOM 1127 C C . ILE A 1 144 ? 14.061 -15.751 11.942 1.00 86.81 144 ILE A C 1
ATOM 1129 O O . ILE A 1 144 ? 13.873 -16.924 12.262 1.00 86.81 144 ILE A O 1
ATOM 1133 N N . GLN A 1 145 ? 14.527 -14.845 12.799 1.00 81.19 145 GLN A N 1
ATOM 1134 C CA . GLN A 1 145 ? 14.737 -15.088 14.221 1.00 81.19 145 GLN A CA 1
ATOM 1135 C C . GLN A 1 145 ? 13.691 -14.300 15.010 1.00 81.19 145 GLN A C 1
ATOM 1137 O O . GLN A 1 145 ? 13.637 -13.074 14.937 1.00 81.19 145 GLN A O 1
ATOM 1142 N N . GLY A 1 146 ? 12.830 -15.003 15.745 1.00 78.31 146 GLY A N 1
ATOM 1143 C CA . GLY A 1 146 ? 11.816 -14.383 16.598 1.00 78.31 146 GLY A CA 1
ATOM 1144 C C . GLY A 1 146 ? 12.101 -14.573 18.077 1.00 78.31 146 GLY A C 1
ATOM 1145 O O . GLY A 1 146 ? 12.819 -15.481 18.483 1.00 78.31 146 GLY A O 1
ATOM 1146 N N . THR A 1 147 ? 11.484 -13.724 18.894 1.00 77.75 147 THR A N 1
ATOM 1147 C CA . THR A 1 147 ? 11.588 -13.783 20.359 1.00 77.75 147 THR A CA 1
ATOM 1148 C C . THR A 1 147 ? 10.667 -14.825 20.991 1.00 77.75 147 THR A C 1
ATOM 1150 O O . THR A 1 147 ? 10.827 -15.147 22.165 1.00 77.75 147 THR A O 1
ATOM 1153 N N . ARG A 1 148 ? 9.694 -15.358 20.237 1.00 80.81 148 ARG A N 1
ATOM 1154 C CA . ARG A 1 148 ? 8.805 -16.423 20.716 1.00 80.81 148 ARG A CA 1
ATOM 1155 C C . ARG A 1 148 ? 9.499 -17.779 20.609 1.00 80.81 148 ARG A C 1
ATOM 1157 O O . ARG A 1 148 ? 10.185 -18.054 19.618 1.00 80.81 148 ARG A O 1
ATOM 1164 N N . VAL A 1 149 ? 9.274 -18.638 21.603 1.00 79.50 149 VAL A N 1
ATOM 1165 C CA . VAL A 1 149 ? 9.762 -20.024 21.592 1.00 79.50 149 VAL A CA 1
ATOM 1166 C C . VAL A 1 149 ? 9.260 -20.716 20.322 1.00 79.50 149 VAL A C 1
ATOM 1168 O O . VAL A 1 149 ? 8.136 -20.477 19.887 1.00 79.50 149 VAL A O 1
ATOM 1171 N N . HIS A 1 150 ? 10.118 -21.523 19.702 1.00 83.81 150 HIS A N 1
ATOM 1172 C CA . HIS A 1 150 ? 9.824 -22.259 18.469 1.00 83.81 150 HIS A CA 1
ATOM 1173 C C . HIS A 1 150 ? 9.558 -21.403 17.219 1.00 83.81 150 HIS A C 1
ATOM 1175 O O . HIS A 1 150 ? 9.154 -21.969 16.212 1.00 83.81 150 HIS A O 1
ATOM 1181 N N . THR A 1 151 ? 9.841 -20.088 17.202 1.00 85.50 151 THR A N 1
ATOM 1182 C CA . THR A 1 151 ? 9.605 -19.262 15.992 1.00 85.50 151 THR A CA 1
ATOM 1183 C C . THR A 1 151 ? 10.233 -19.874 14.735 1.00 85.50 151 THR A C 1
ATOM 1185 O O . THR A 1 151 ? 9.571 -19.944 13.703 1.00 85.50 151 THR A O 1
ATOM 1188 N N . ALA A 1 152 ? 11.486 -20.333 14.819 1.00 83.31 152 ALA A N 1
ATOM 1189 C CA . ALA A 1 152 ? 12.169 -20.956 13.687 1.00 83.31 152 ALA A CA 1
ATOM 1190 C C . ALA A 1 152 ? 11.485 -22.263 13.247 1.00 83.31 152 ALA A C 1
ATOM 1192 O O . ALA A 1 152 ? 11.261 -22.448 12.058 1.00 83.31 152 ALA A O 1
ATOM 1193 N N . ALA A 1 153 ? 11.089 -23.119 14.196 1.00 84.62 153 ALA A N 1
ATOM 1194 C CA . ALA A 1 153 ? 10.379 -24.365 13.902 1.00 84.62 153 ALA A CA 1
ATOM 1195 C C . ALA A 1 153 ? 9.008 -24.095 13.263 1.00 84.62 153 ALA A C 1
ATOM 1197 O O . ALA A 1 153 ? 8.709 -24.664 12.226 1.00 84.62 153 ALA A O 1
ATOM 1198 N N . ILE A 1 154 ? 8.229 -23.136 13.780 1.00 88.62 154 ILE A N 1
ATOM 1199 C CA . ILE A 1 154 ? 6.949 -22.722 13.179 1.00 88.62 154 ILE A CA 1
ATOM 1200 C C . ILE A 1 154 ? 7.161 -22.287 11.725 1.00 88.62 154 ILE A C 1
ATOM 1202 O O . ILE A 1 154 ? 6.437 -22.724 10.834 1.00 88.62 154 ILE A O 1
ATOM 1206 N N . HIS A 1 155 ? 8.179 -21.461 11.460 1.00 89.56 155 HIS A N 1
ATOM 1207 C CA . HIS A 1 155 ? 8.468 -21.017 10.097 1.00 89.56 155 HIS A CA 1
ATOM 1208 C C . HIS A 1 155 ? 8.971 -22.145 9.192 1.00 89.56 155 HIS A C 1
ATOM 1210 O O . HIS A 1 155 ? 8.755 -22.058 7.991 1.00 89.56 155 HIS A O 1
ATOM 1216 N N . GLN A 1 156 ? 9.619 -23.183 9.715 1.00 82.44 156 GLN A N 1
ATOM 1217 C CA . GLN A 1 156 ? 10.164 -24.284 8.912 1.00 82.44 156 GLN A CA 1
ATOM 1218 C C . GLN A 1 156 ? 9.174 -25.440 8.711 1.00 82.44 156 GLN A C 1
ATOM 1220 O O . GLN A 1 156 ? 9.202 -26.081 7.666 1.00 82.44 156 GLN A O 1
ATOM 1225 N N . GLU A 1 157 ? 8.300 -25.695 9.682 1.00 84.31 157 GLU A N 1
ATOM 1226 C CA . GLU A 1 157 ? 7.467 -26.901 9.745 1.00 84.31 157 GLU A CA 1
ATOM 1227 C C . GLU A 1 157 ? 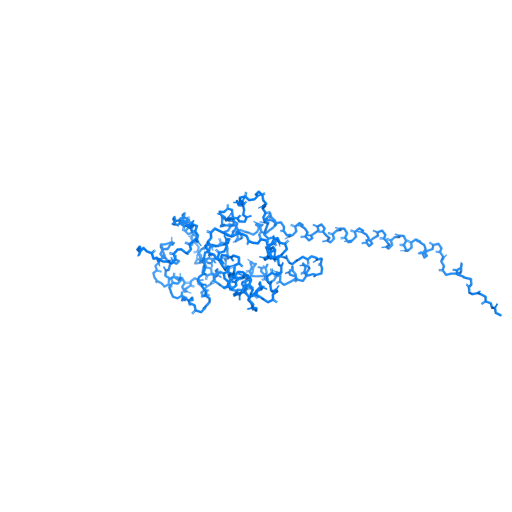5.975 -26.605 9.536 1.00 84.31 157 GLU A C 1
ATOM 1229 O O . GLU A 1 157 ? 5.247 -27.447 9.017 1.00 84.31 157 GLU A O 1
ATOM 1234 N N . GLU A 1 158 ? 5.498 -25.408 9.898 1.00 83.44 158 GLU A N 1
ATOM 1235 C CA . GLU A 1 158 ? 4.060 -25.092 9.918 1.00 83.44 158 GLU A CA 1
ATOM 1236 C C . GLU A 1 158 ? 3.612 -24.110 8.825 1.00 83.44 158 GLU A C 1
ATOM 1238 O O . GLU A 1 158 ? 2.435 -23.724 8.779 1.00 83.44 158 GLU A O 1
ATOM 1243 N N . THR A 1 159 ? 4.521 -23.682 7.947 1.00 86.38 159 THR A N 1
ATOM 1244 C CA . THR A 1 159 ? 4.237 -22.718 6.867 1.00 86.38 159 THR A CA 1
ATOM 1245 C C . THR A 1 159 ? 4.035 -23.362 5.500 1.00 86.38 159 THR A C 1
ATOM 1247 O O . THR A 1 159 ? 3.776 -22.637 4.540 1.00 86.38 159 THR A O 1
ATOM 1250 N N . ASP A 1 160 ? 4.115 -24.693 5.392 1.00 86.25 160 ASP A N 1
ATOM 1251 C CA . ASP A 1 160 ? 3.922 -25.373 4.111 1.00 86.25 160 ASP A CA 1
ATOM 1252 C C . ASP A 1 160 ? 2.548 -25.032 3.508 1.00 86.25 160 ASP A C 1
ATOM 1254 O O . ASP A 1 160 ? 1.513 -25.076 4.181 1.00 86.25 160 ASP A O 1
ATOM 1258 N N . GLY A 1 161 ? 2.556 -24.602 2.245 1.00 87.19 161 GLY A N 1
ATOM 1259 C CA . GLY A 1 161 ? 1.374 -24.119 1.528 1.00 87.19 161 GLY A CA 1
ATOM 1260 C C . GLY A 1 161 ? 0.749 -22.808 2.037 1.00 87.19 161 GLY A C 1
ATOM 1261 O O . GLY A 1 161 ? -0.314 -22.434 1.539 1.00 87.19 161 GLY A O 1
ATOM 1262 N N . LYS A 1 162 ? 1.363 -22.102 2.999 1.00 92.44 162 LYS A N 1
ATOM 1263 C CA . LYS A 1 162 ? 0.860 -20.827 3.542 1.00 92.44 162 LYS A CA 1
ATOM 1264 C C . LYS A 1 162 ? 1.656 -19.631 3.027 1.00 92.44 162 LYS A C 1
ATOM 1266 O O . LYS A 1 162 ? 2.877 -19.669 2.895 1.00 92.44 162 LYS A O 1
ATOM 1271 N N . SER A 1 163 ? 0.953 -18.525 2.820 1.00 94.56 163 SER A N 1
ATOM 1272 C CA . SER A 1 163 ? 1.540 -17.216 2.542 1.00 94.56 163 SER A CA 1
ATOM 1273 C C . SER A 1 163 ? 1.829 -16.470 3.852 1.00 94.56 163 SER A C 1
ATOM 1275 O O . SER A 1 163 ? 1.174 -16.704 4.870 1.00 94.56 163 SER A O 1
ATOM 1277 N N . CYS A 1 164 ? 2.769 -15.518 3.853 1.00 94.69 164 CYS A N 1
ATOM 1278 C CA . CYS A 1 164 ? 3.130 -14.758 5.058 1.00 94.69 164 CYS A CA 1
ATOM 1279 C C . CYS A 1 164 ? 1.904 -14.086 5.701 1.00 94.69 164 CYS A C 1
ATOM 1281 O O . CYS A 1 164 ? 1.757 -14.078 6.924 1.00 94.69 164 CYS A O 1
ATOM 1283 N N . VAL A 1 165 ? 0.989 -13.569 4.874 1.00 95.62 165 VAL A N 1
ATOM 1284 C CA . VAL A 1 165 ? -0.234 -12.890 5.329 1.00 95.62 165 VAL A CA 1
ATOM 1285 C C . VAL A 1 165 ? -1.296 -13.827 5.906 1.00 95.62 165 VAL A C 1
ATOM 1287 O O . VAL A 1 165 ? -2.280 -13.336 6.447 1.00 95.62 165 VAL A O 1
ATOM 1290 N N . ASP A 1 166 ? -1.127 -15.149 5.844 1.00 93.81 166 ASP A N 1
ATOM 1291 C CA . ASP A 1 166 ? -2.053 -16.075 6.510 1.00 93.81 166 ASP A CA 1
ATOM 1292 C C . ASP A 1 166 ? -1.870 -16.059 8.033 1.00 93.81 166 ASP A C 1
ATOM 1294 O O . ASP A 1 166 ? -2.837 -16.220 8.775 1.00 93.81 166 ASP A O 1
ATOM 1298 N N . CYS A 1 167 ? -0.654 -15.763 8.502 1.00 91.94 167 CYS A N 1
ATOM 1299 C CA . CYS A 1 167 ? -0.351 -15.557 9.920 1.00 91.94 167 CYS A CA 1
ATOM 1300 C C . CYS A 1 167 ? -0.168 -14.066 10.266 1.00 91.94 167 CYS A C 1
ATOM 1302 O O . CYS A 1 167 ? -0.533 -13.625 11.355 1.00 91.94 167 CYS A O 1
ATOM 1304 N N . HIS A 1 168 ? 0.370 -13.264 9.340 1.00 93.31 168 HIS A N 1
ATOM 1305 C CA . HIS A 1 168 ? 0.788 -11.877 9.567 1.00 93.31 168 HIS A CA 1
ATOM 1306 C C . HIS A 1 168 ? -0.070 -10.857 8.787 1.00 93.31 168 HIS A C 1
ATOM 1308 O O . HIS A 1 168 ? 0.388 -10.249 7.824 1.00 93.31 168 HIS A O 1
ATOM 1314 N N . PHE A 1 169 ? -1.326 -10.636 9.197 1.00 91.88 169 PHE A N 1
ATOM 1315 C CA . PHE A 1 169 ? -2.312 -9.845 8.423 1.00 91.88 169 PHE A CA 1
ATOM 1316 C C . PHE A 1 169 ? -2.701 -8.464 8.992 1.00 91.88 169 PHE A C 1
ATOM 1318 O O . PHE A 1 169 ? -3.522 -7.767 8.388 1.00 91.88 169 PHE A O 1
ATOM 1325 N N . ASN A 1 170 ? -2.129 -8.052 10.128 1.00 94.69 170 ASN A N 1
ATOM 1326 C CA . ASN A 1 170 ? -2.338 -6.744 10.776 1.00 94.69 170 ASN A CA 1
ATOM 1327 C C . ASN A 1 170 ? -0.985 -6.121 11.172 1.00 94.69 170 ASN A C 1
ATOM 1329 O O . ASN A 1 170 ? -0.698 -5.927 12.349 1.00 94.69 170 ASN A O 1
ATOM 1333 N N . LEU A 1 171 ? -0.118 -5.895 10.180 1.00 91.69 171 LEU A N 1
ATOM 1334 C CA . LEU A 1 171 ? 1.289 -5.516 10.391 1.00 91.69 171 LEU A CA 1
ATOM 1335 C C . LEU A 1 171 ? 1.543 -4.009 10.482 1.00 91.69 171 LEU A C 1
ATOM 1337 O O . LEU A 1 171 ? 2.419 -3.574 11.226 1.00 91.69 171 LEU A O 1
ATOM 1341 N N . VAL A 1 172 ? 0.843 -3.235 9.655 1.00 94.94 172 VAL A N 1
ATOM 1342 C CA . VAL A 1 172 ? 1.179 -1.830 9.379 1.00 94.94 172 VAL A CA 1
ATOM 1343 C C . VAL A 1 172 ? -0.035 -0.940 9.567 1.00 94.94 172 VAL A C 1
ATOM 1345 O O . VAL A 1 172 ? 0.021 0.048 10.290 1.00 94.94 172 VAL A O 1
ATOM 1348 N N . HIS A 1 173 ? -1.137 -1.300 8.917 1.00 95.56 173 HIS A N 1
ATOM 1349 C CA . HIS A 1 173 ? -2.353 -0.505 8.945 1.00 95.56 173 HIS A CA 1
ATOM 1350 C C . HIS A 1 173 ? -3.257 -0.864 10.116 1.00 95.56 173 HIS A C 1
ATOM 1352 O O . HIS A 1 173 ? -3.054 -1.878 10.791 1.00 95.56 173 HIS A O 1
ATOM 1358 N N . ARG A 1 174 ? -4.271 -0.018 10.342 1.00 94.50 174 ARG A N 1
ATOM 1359 C CA . ARG A 1 174 ? -5.273 -0.232 11.387 1.00 94.50 174 ARG A CA 1
ATOM 1360 C C . ARG A 1 174 ? -5.792 -1.680 11.342 1.00 94.50 174 ARG A C 1
ATOM 1362 O O . ARG A 1 174 ? -6.180 -2.142 10.265 1.00 94.50 174 ARG A O 1
ATOM 1369 N N . PRO A 1 175 ? -5.818 -2.388 12.486 1.00 95.69 175 PRO A N 1
ATOM 1370 C CA . PRO A 1 175 ? -6.224 -3.780 12.510 1.00 95.69 175 PRO A CA 1
ATOM 1371 C C . PRO A 1 175 ? -7.651 -3.985 12.003 1.00 95.69 175 PRO A C 1
ATOM 1373 O O . PRO A 1 175 ? -8.589 -3.330 12.453 1.00 95.69 175 PRO A O 1
ATOM 1376 N N . VAL A 1 176 ? -7.807 -4.951 11.103 1.00 96.69 176 VAL A N 1
ATOM 1377 C CA . VAL A 1 176 ? -9.109 -5.472 10.673 1.00 96.69 176 VAL A CA 1
ATOM 1378 C C . VAL A 1 176 ? -9.150 -6.956 11.039 1.00 96.69 176 VAL A C 1
ATOM 1380 O O . VAL A 1 176 ? -8.157 -7.652 10.780 1.00 96.69 176 VAL A O 1
ATOM 1383 N N . PRO A 1 177 ? -10.253 -7.475 11.614 1.00 96.19 177 PRO A N 1
ATOM 1384 C CA . PRO A 1 177 ? -10.439 -8.911 11.805 1.00 96.19 177 PRO A CA 1
ATOM 1385 C C . PRO A 1 177 ? -10.192 -9.713 10.522 1.00 96.19 177 PRO A C 1
ATOM 1387 O O . PRO A 1 177 ? -10.176 -9.175 9.412 1.00 96.19 177 PRO A O 1
ATOM 1390 N N . GLU A 1 178 ? -9.960 -11.011 10.656 1.00 94.62 178 GLU A N 1
ATOM 1391 C CA . GLU A 1 178 ? -9.867 -11.892 9.493 1.00 94.62 178 GLU A CA 1
ATOM 1392 C C . GLU A 1 178 ? -11.265 -12.057 8.859 1.00 94.62 178 GLU A C 1
ATOM 1394 O O . GLU A 1 178 ? -12.281 -11.891 9.537 1.00 94.62 178 GLU A O 1
ATOM 1399 N N . ARG A 1 179 ? -11.344 -12.304 7.542 1.00 94.62 179 ARG A N 1
ATOM 1400 C CA . ARG A 1 179 ? -12.617 -12.238 6.802 1.00 94.62 179 ARG A CA 1
ATOM 1401 C C . ARG A 1 179 ? -13.664 -13.210 7.359 1.00 94.62 179 ARG A C 1
ATOM 1403 O O . ARG A 1 179 ? -14.833 -12.843 7.404 1.00 94.62 179 ARG A O 1
ATOM 1410 N N . SER A 1 180 ? -13.270 -14.403 7.806 1.00 94.94 180 SER A N 1
ATOM 1411 C CA . SER A 1 180 ? -14.195 -15.390 8.383 1.00 94.94 180 SER A CA 1
ATOM 1412 C C . SER A 1 180 ? -14.768 -14.977 9.745 1.00 94.94 180 SER A C 1
ATOM 1414 O O . SER A 1 180 ? -15.843 -15.435 10.126 1.00 94.94 180 SER A O 1
ATOM 1416 N N . THR A 1 181 ? -14.083 -14.083 10.464 1.00 96.00 181 THR A N 1
ATOM 1417 C CA . THR A 1 181 ? -14.499 -13.587 11.791 1.00 96.00 181 THR A CA 1
ATOM 1418 C C . THR A 1 181 ? -15.049 -12.162 11.763 1.00 96.00 181 THR A C 1
ATOM 1420 O O . THR A 1 181 ? -15.563 -11.675 12.773 1.00 96.00 181 THR A O 1
ATOM 1423 N N . PHE A 1 182 ? -14.961 -11.483 10.619 1.00 97.62 182 PHE A N 1
ATOM 1424 C CA . PHE A 1 182 ? -15.439 -10.121 10.448 1.00 97.62 182 PHE A CA 1
ATOM 1425 C C . PHE A 1 182 ? -16.967 -10.046 10.540 1.00 97.62 182 PHE A C 1
ATOM 1427 O O . PHE A 1 182 ? -17.686 -10.777 9.863 1.00 97.62 182 PHE A O 1
ATOM 1434 N N . LYS A 1 183 ? -17.462 -9.110 11.354 1.00 97.88 183 LYS A N 1
ATOM 1435 C CA . LYS A 1 183 ? -18.891 -8.816 11.512 1.00 97.88 183 LYS A CA 1
ATOM 1436 C C . LYS A 1 183 ? -19.139 -7.362 11.137 1.00 97.88 183 LYS A C 1
ATOM 1438 O O . LYS A 1 183 ? -18.619 -6.465 11.804 1.00 97.88 183 LYS A O 1
ATOM 1443 N N . ARG A 1 184 ? -19.919 -7.130 10.076 1.00 97.06 184 ARG A N 1
ATOM 1444 C CA . ARG A 1 184 ? -20.156 -5.786 9.530 1.00 97.06 184 ARG A CA 1
ATOM 1445 C C . ARG A 1 184 ? -20.857 -4.884 10.543 1.00 97.06 184 ARG A C 1
ATOM 1447 O O . ARG A 1 184 ? -20.452 -3.742 10.708 1.00 97.06 184 ARG A O 1
ATOM 1454 N N . GLU A 1 185 ? -21.844 -5.405 11.258 1.00 97.31 185 GLU A N 1
ATOM 1455 C CA . GLU A 1 185 ? -22.638 -4.659 12.237 1.00 97.31 185 GLU A CA 1
ATOM 1456 C C . GLU A 1 185 ? -21.770 -4.210 13.417 1.00 97.31 185 GLU A C 1
ATOM 1458 O O . GLU A 1 185 ? -21.832 -3.059 13.837 1.00 97.31 185 GLU A O 1
ATOM 1463 N N . ALA A 1 186 ? -20.893 -5.095 13.906 1.00 97.50 186 ALA A N 1
ATOM 1464 C CA . ALA A 1 186 ? -19.960 -4.769 14.983 1.00 97.50 186 ALA A CA 1
ATOM 1465 C C . ALA A 1 186 ? -18.913 -3.733 14.545 1.00 97.50 186 ALA A C 1
ATOM 1467 O O . ALA A 1 186 ? -18.566 -2.845 15.321 1.00 97.50 186 ALA A O 1
ATOM 1468 N N . TRP A 1 187 ? -18.429 -3.822 13.300 1.00 97.69 187 TRP A N 1
ATOM 1469 C CA . TRP A 1 187 ? -17.534 -2.812 12.734 1.00 97.69 187 TRP A CA 1
ATOM 1470 C C . TRP A 1 187 ? -18.225 -1.451 12.632 1.00 97.69 187 TRP A C 1
ATOM 1472 O O . TRP A 1 187 ? -17.674 -0.454 13.083 1.00 97.69 187 TRP A O 1
ATOM 1482 N N . ASN A 1 188 ? -19.446 -1.411 12.096 1.00 97.31 188 ASN A N 1
ATOM 1483 C CA . ASN A 1 188 ? -20.226 -0.183 11.971 1.00 97.31 188 ASN A CA 1
ATOM 1484 C C . ASN A 1 188 ? -20.475 0.468 13.340 1.00 97.31 188 ASN A C 1
ATOM 1486 O O . ASN A 1 188 ? -20.202 1.654 13.494 1.00 97.31 188 ASN A O 1
ATOM 1490 N N . ALA A 1 189 ? -20.881 -0.313 14.346 1.00 97.25 189 ALA A N 1
ATOM 1491 C CA . ALA A 1 189 ? -21.084 0.181 15.707 1.00 97.25 189 ALA A CA 1
ATOM 1492 C C . ALA A 1 189 ? -19.789 0.726 16.342 1.00 97.25 189 ALA A C 1
ATOM 1494 O O . ALA A 1 189 ? -19.815 1.753 17.016 1.00 97.25 189 ALA A O 1
ATOM 1495 N N . MET A 1 190 ? -18.641 0.079 16.099 1.00 96.81 190 MET A N 1
ATOM 1496 C CA . MET A 1 190 ? -17.335 0.586 16.537 1.00 96.81 190 MET A CA 1
ATOM 1497 C C . MET A 1 190 ? -17.023 1.944 15.894 1.00 96.81 190 MET A C 1
ATOM 1499 O O . MET A 1 190 ? -16.575 2.852 16.589 1.00 96.81 190 MET A O 1
ATOM 1503 N N . VAL A 1 191 ? -17.270 2.101 14.589 1.00 96.00 191 VAL A N 1
ATOM 1504 C CA . VAL A 1 191 ? -17.065 3.384 13.899 1.00 96.00 191 VAL A CA 1
ATOM 1505 C C . VAL A 1 191 ? -18.005 4.458 14.451 1.00 96.00 191 VAL A C 1
ATOM 1507 O O . VAL A 1 191 ? -17.567 5.573 14.720 1.00 96.00 191 VAL A O 1
ATOM 1510 N N . GLU A 1 192 ? -19.282 4.137 14.661 1.00 95.38 192 GLU A N 1
ATOM 1511 C CA . GLU A 1 192 ? -20.247 5.070 15.256 1.00 95.38 192 GLU A CA 1
ATOM 1512 C C . GLU A 1 192 ? -19.793 5.530 16.641 1.00 95.38 192 GLU A C 1
ATOM 1514 O O . GLU A 1 192 ? -19.768 6.728 16.912 1.00 95.38 192 GLU A O 1
ATOM 1519 N N . GLN A 1 193 ? -19.335 4.602 17.482 1.00 96.00 193 GLN A N 1
ATOM 1520 C CA . GLN A 1 193 ? -18.803 4.919 18.803 1.00 96.00 193 GLN A CA 1
ATOM 1521 C C . GLN A 1 193 ? -17.540 5.792 18.736 1.00 96.00 193 GLN A C 1
ATOM 1523 O O . GLN A 1 193 ? -17.427 6.757 19.489 1.00 96.00 193 GLN A O 1
ATOM 1528 N N . GLU A 1 194 ? -16.592 5.470 17.853 1.00 94.19 194 GLU A N 1
ATOM 1529 C CA . GLU A 1 194 ? -15.320 6.194 17.714 1.00 94.19 194 GLU A CA 1
ATOM 1530 C C . GLU A 1 194 ? -15.515 7.648 17.271 1.00 94.19 194 GLU A C 1
ATOM 1532 O O . GLU A 1 194 ? -14.785 8.535 17.713 1.00 94.19 194 GLU A O 1
ATOM 1537 N N . PHE A 1 195 ? -16.517 7.896 16.428 1.00 92.75 195 PHE A N 1
ATOM 1538 C CA . PHE A 1 195 ? -16.800 9.218 15.872 1.00 92.75 195 PHE A CA 1
ATOM 1539 C C . PHE A 1 195 ? -18.012 9.919 16.501 1.00 92.75 195 PHE A C 1
ATOM 1541 O O . PHE A 1 195 ? -18.380 11.002 16.045 1.00 92.75 195 PHE A O 1
ATOM 1548 N N . GLY A 1 196 ? -18.618 9.335 17.540 1.00 93.12 196 GLY A N 1
ATOM 1549 C CA . GLY A 1 196 ? -19.773 9.904 18.241 1.00 93.12 196 GLY A CA 1
ATOM 1550 C C . GLY A 1 196 ? -21.011 10.065 17.353 1.00 93.12 196 GLY A C 1
ATOM 1551 O O . GLY A 1 196 ? -21.678 11.094 17.420 1.00 93.12 196 GLY A O 1
ATOM 1552 N N . LEU A 1 197 ? -21.282 9.087 16.488 1.00 91.56 197 LEU A N 1
ATOM 1553 C CA . LEU A 1 197 ? -22.425 9.083 15.574 1.00 91.56 197 LEU A CA 1
ATOM 1554 C C . LEU A 1 197 ? -23.637 8.392 16.208 1.00 91.56 197 LEU A C 1
ATOM 1556 O O . LEU A 1 197 ? -23.492 7.481 17.024 1.00 91.56 197 LEU A O 1
ATOM 1560 N N . GLU A 1 198 ? -24.835 8.787 15.778 1.00 93.44 198 GLU A N 1
ATOM 1561 C CA . GLU A 1 198 ? -26.071 8.111 16.176 1.00 93.44 198 GLU A CA 1
ATOM 1562 C C . GLU A 1 198 ? -26.111 6.669 15.632 1.00 93.44 198 GLU A C 1
ATOM 1564 O O . GLU A 1 198 ? -25.696 6.447 14.484 1.00 93.44 198 GLU A O 1
ATOM 1569 N N . PRO A 1 199 ? -26.648 5.696 16.393 1.00 95.25 199 PRO A N 1
ATOM 1570 C CA . PRO A 1 199 ? -26.768 4.313 15.941 1.00 95.25 199 PRO A CA 1
ATOM 1571 C C . PRO A 1 199 ? -27.492 4.182 14.592 1.00 95.25 199 PRO A C 1
ATOM 1573 O O . PRO A 1 199 ? -28.587 4.714 14.406 1.00 95.25 199 PRO A O 1
ATOM 1576 N N . GLY A 1 200 ? -26.894 3.448 13.651 1.00 93.75 200 GLY A N 1
ATOM 1577 C CA . GLY A 1 200 ? -27.411 3.250 12.291 1.00 93.75 200 GLY A CA 1
ATOM 1578 C C . GLY A 1 200 ? -26.935 4.287 11.264 1.00 93.75 200 GLY A C 1
ATOM 1579 O O . GLY A 1 200 ? -27.200 4.133 10.068 1.00 93.75 200 GLY A O 1
ATOM 1580 N N . SER A 1 201 ? -26.201 5.321 11.684 1.00 94.06 201 SER A N 1
ATOM 1581 C CA . SER A 1 201 ? -25.620 6.318 10.772 1.00 94.06 201 SER A CA 1
ATOM 1582 C C . SER A 1 201 ? -24.552 5.719 9.854 1.00 94.06 201 SER A C 1
ATOM 1584 O O . SER A 1 201 ? -24.431 6.134 8.702 1.00 94.06 201 SER A O 1
ATOM 1586 N N . ALA A 1 202 ? -23.781 4.731 10.318 1.00 95.19 202 ALA A N 1
ATOM 1587 C CA . ALA A 1 202 ? -22.731 4.103 9.517 1.00 95.19 202 ALA A CA 1
ATOM 1588 C C . ALA A 1 202 ? -23.288 3.398 8.274 1.00 95.19 202 ALA A C 1
ATOM 1590 O O . ALA A 1 202 ? -22.701 3.487 7.195 1.00 95.19 202 ALA A O 1
ATOM 1591 N N . GLU A 1 203 ? -24.432 2.724 8.401 1.00 95.31 203 GLU A N 1
ATOM 1592 C CA . GLU A 1 203 ? -25.090 2.060 7.273 1.00 95.31 203 GLU A CA 1
ATOM 1593 C C . GLU A 1 203 ? -25.600 3.077 6.243 1.00 95.31 203 GLU A C 1
ATOM 1595 O O . GLU A 1 203 ? -25.398 2.908 5.040 1.00 95.31 203 GLU A O 1
ATOM 1600 N N . GLN A 1 204 ? -26.175 4.186 6.715 1.00 94.12 204 GLN A N 1
ATOM 1601 C CA . GLN A 1 204 ? -26.635 5.278 5.854 1.00 94.12 204 GLN A CA 1
ATOM 1602 C C . GLN A 1 204 ? -25.468 5.936 5.104 1.00 94.12 204 GLN A C 1
ATOM 1604 O O . GLN A 1 204 ? -25.560 6.172 3.898 1.00 94.12 204 GLN A O 1
ATOM 1609 N N . LEU A 1 205 ? -24.348 6.186 5.791 1.00 94.75 205 LEU A N 1
ATOM 1610 C CA . LEU A 1 205 ? -23.140 6.759 5.193 1.00 94.75 205 LEU A CA 1
ATOM 1611 C C . LEU A 1 205 ? -22.485 5.812 4.181 1.00 94.75 205 LEU A C 1
ATOM 1613 O O . LEU A 1 205 ? -22.020 6.274 3.139 1.00 94.75 205 LEU A O 1
ATOM 1617 N N . LEU A 1 206 ? -22.484 4.500 4.441 1.00 94.00 206 LEU A N 1
ATOM 1618 C CA . LEU A 1 206 ? -22.039 3.489 3.475 1.00 94.00 206 LEU A CA 1
ATOM 1619 C C . LEU A 1 206 ? -22.899 3.504 2.207 1.00 94.00 206 LEU A C 1
ATOM 1621 O O . LEU A 1 206 ? -22.356 3.498 1.105 1.00 94.00 206 LEU A O 1
ATOM 1625 N N . ALA A 1 207 ? -24.226 3.562 2.352 1.00 93.94 207 ALA A N 1
ATOM 1626 C CA . ALA A 1 207 ? -25.148 3.581 1.219 1.00 93.94 207 ALA A CA 1
ATOM 1627 C C . ALA A 1 207 ? -25.048 4.877 0.395 1.00 93.94 207 ALA A C 1
ATOM 1629 O O . ALA A 1 207 ? -25.099 4.840 -0.834 1.00 93.94 207 ALA A O 1
ATOM 1630 N N . ALA A 1 208 ? -24.891 6.026 1.059 1.00 93.44 208 ALA A N 1
ATOM 1631 C CA . ALA A 1 208 ? -24.779 7.325 0.399 1.00 93.44 208 ALA A CA 1
ATOM 1632 C C . ALA A 1 208 ? -23.385 7.578 -0.204 1.00 93.44 208 ALA A C 1
ATOM 1634 O O . ALA A 1 208 ? -23.240 8.349 -1.158 1.00 93.44 208 ALA A O 1
ATOM 1635 N N . GLY A 1 209 ? -22.345 6.978 0.383 1.00 91.62 209 GLY A N 1
ATOM 1636 C CA . GLY A 1 209 ? -20.948 7.194 0.017 1.00 91.62 209 GLY A CA 1
ATOM 1637 C C . GLY A 1 209 ? -20.444 8.617 0.278 1.00 91.62 209 GLY A C 1
ATOM 1638 O O . GLY A 1 209 ? -19.363 8.960 -0.177 1.00 91.62 209 GLY A O 1
ATOM 1639 N N . ARG A 1 210 ? -21.210 9.474 0.957 1.00 91.19 210 ARG A N 1
ATOM 1640 C CA . ARG A 1 210 ? -20.848 10.856 1.316 1.00 91.19 210 ARG A CA 1
ATOM 1641 C C . ARG A 1 210 ? -21.721 11.333 2.472 1.00 91.19 210 ARG A C 1
ATOM 1643 O O . ARG A 1 210 ? -22.827 10.822 2.649 1.00 91.19 210 ARG A O 1
ATOM 1650 N N . ARG A 1 211 ? -21.255 12.331 3.224 1.00 88.25 211 ARG A N 1
ATOM 1651 C CA . ARG A 1 211 ? -22.091 13.009 4.224 1.00 88.25 211 ARG A CA 1
ATOM 1652 C C . ARG A 1 211 ? -23.194 13.855 3.579 1.00 88.25 211 ARG A C 1
ATOM 1654 O O . ARG A 1 211 ? -23.037 14.296 2.434 1.00 88.25 211 ARG A O 1
ATOM 1661 N N . PRO A 1 212 ? -24.284 14.136 4.316 1.00 83.94 212 PRO A N 1
ATOM 1662 C CA . PRO A 1 212 ? -25.228 15.183 3.952 1.00 83.94 212 PRO A CA 1
ATOM 1663 C C . PRO A 1 212 ? -24.524 16.530 3.736 1.00 83.94 212 PRO A C 1
ATOM 1665 O O . PRO A 1 212 ? -23.557 16.876 4.418 1.00 83.94 212 PRO A O 1
ATOM 1668 N N . ALA A 1 213 ? -25.019 17.313 2.778 1.00 76.25 213 ALA A N 1
ATOM 1669 C CA . ALA A 1 213 ? -24.437 18.610 2.461 1.00 76.25 213 ALA A CA 1
ATOM 1670 C C . ALA A 1 213 ? -24.464 19.549 3.683 1.00 76.25 213 ALA A C 1
ATOM 1672 O O . ALA A 1 213 ? -25.512 19.764 4.286 1.00 76.25 213 ALA A O 1
ATOM 1673 N N . GLY A 1 214 ? -23.310 20.136 4.014 1.00 72.4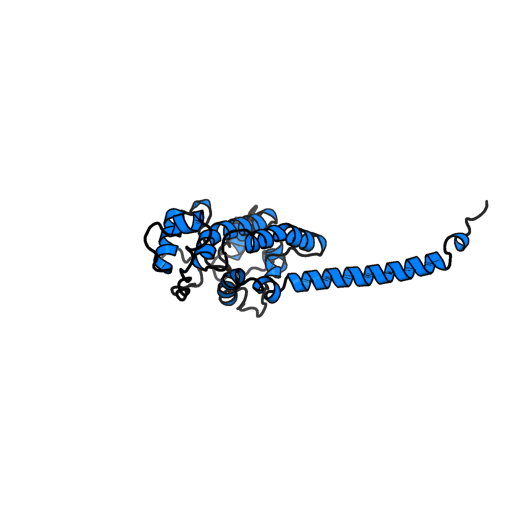4 214 GLY A N 1
ATOM 1674 C CA . GLY A 1 214 ? -23.159 21.075 5.132 1.00 72.44 214 GLY A CA 1
ATOM 1675 C C . GLY A 1 214 ? -22.724 20.438 6.454 1.00 72.44 214 GLY A C 1
ATOM 1676 O O . GLY A 1 214 ? -22.351 21.164 7.376 1.00 72.44 214 GLY A O 1
ATOM 1677 N N . GLU A 1 215 ? -22.695 19.108 6.544 1.00 79.31 215 GLU A N 1
ATOM 1678 C CA . GLU A 1 215 ? -22.161 18.409 7.706 1.00 79.31 215 GLU A CA 1
ATOM 1679 C C . GLU A 1 215 ? -20.638 18.274 7.583 1.00 79.31 215 GLU A C 1
ATOM 1681 O O . GLU A 1 215 ? -20.122 17.720 6.610 1.00 79.31 215 GLU A O 1
ATOM 1686 N N . ARG A 1 216 ? -19.896 18.825 8.549 1.00 73.06 216 ARG A N 1
ATOM 1687 C CA . ARG A 1 216 ? -18.434 18.694 8.564 1.00 73.06 216 ARG A CA 1
ATOM 1688 C C . ARG A 1 216 ? -18.036 17.320 9.100 1.00 73.06 216 ARG A C 1
ATOM 1690 O O . ARG A 1 216 ? -18.682 16.845 10.035 1.00 73.06 216 ARG A O 1
ATOM 1697 N N . PRO A 1 217 ? -16.951 16.721 8.581 1.00 71.38 217 PRO A N 1
ATOM 1698 C CA . PRO A 1 217 ? -16.412 15.513 9.173 1.00 71.38 217 PRO A CA 1
ATOM 1699 C C . PRO A 1 217 ? -16.072 15.772 10.646 1.00 71.38 217 PRO A C 1
ATOM 1701 O O . PRO A 1 217 ? -15.505 16.829 10.958 1.00 71.38 217 PRO A O 1
ATOM 1704 N N . PRO A 1 218 ? -16.399 14.845 11.559 1.00 71.69 218 PRO A N 1
ATOM 1705 C CA . PRO A 1 218 ? -15.890 14.901 12.916 1.00 71.69 218 PRO A CA 1
ATOM 1706 C C . PRO A 1 218 ? -14.361 14.911 12.848 1.00 71.69 218 PRO A C 1
ATOM 1708 O O . PRO A 1 218 ? -13.760 14.226 12.015 1.00 71.69 218 PRO A O 1
ATOM 1711 N N . ALA A 1 219 ? -13.723 15.705 13.710 1.00 63.44 219 ALA A N 1
ATOM 1712 C CA . ALA A 1 219 ? -12.282 15.596 13.885 1.00 63.44 219 ALA A CA 1
ATOM 1713 C C . ALA A 1 219 ? -11.979 14.137 14.237 1.00 63.44 219 ALA A C 1
ATOM 1715 O O . ALA A 1 219 ? -12.645 13.580 15.111 1.00 63.44 219 ALA A O 1
ATOM 1716 N N . ALA A 1 220 ? -11.024 13.514 13.541 1.00 56.12 220 ALA A N 1
ATOM 1717 C CA . ALA A 1 220 ? -10.597 12.170 13.891 1.00 56.12 220 ALA A CA 1
ATOM 1718 C C . ALA A 1 220 ? -10.235 12.168 15.379 1.00 56.12 220 ALA A C 1
ATOM 1720 O O . ALA A 1 220 ? -9.332 12.899 15.798 1.00 56.12 220 ALA A O 1
ATOM 1721 N N . ALA A 1 221 ? -10.983 11.412 16.187 1.00 47.81 221 ALA A N 1
ATOM 1722 C CA . ALA A 1 221 ? -10.590 11.182 17.562 1.00 47.81 221 ALA A CA 1
ATOM 1723 C C . ALA A 1 221 ? -9.180 10.586 17.514 1.00 47.81 221 ALA A C 1
ATOM 1725 O O . ALA A 1 221 ? -8.903 9.708 16.691 1.00 47.81 221 ALA A O 1
ATOM 1726 N N . ALA A 1 222 ? -8.263 11.107 18.335 1.00 41.38 222 ALA A N 1
ATOM 1727 C CA . ALA A 1 222 ? -6.935 10.519 18.452 1.00 41.38 222 ALA A CA 1
ATOM 1728 C C . ALA A 1 222 ? -7.108 9.007 18.672 1.00 41.38 222 ALA A C 1
ATOM 1730 O O . ALA A 1 222 ? -7.970 8.633 19.475 1.00 41.38 222 ALA A O 1
ATOM 1731 N N . PRO A 1 223 ? -6.365 8.146 17.948 1.00 44.94 223 PRO A N 1
ATOM 1732 C CA . PRO A 1 223 ? -6.569 6.708 18.019 1.00 44.94 223 PRO A CA 1
ATOM 1733 C C . PRO A 1 223 ? -6.552 6.292 19.486 1.00 44.94 223 PRO A C 1
ATOM 1735 O O . PRO A 1 223 ? -5.582 6.572 20.198 1.00 44.94 223 PRO A O 1
ATOM 1738 N N . ALA A 1 224 ? -7.653 5.688 19.945 1.00 36.28 224 ALA A N 1
ATOM 1739 C CA . ALA A 1 224 ? -7.742 5.161 21.294 1.00 36.28 224 ALA A CA 1
ATOM 1740 C C . ALA A 1 224 ? -6.515 4.271 21.525 1.00 36.28 224 ALA A C 1
ATOM 1742 O O . ALA A 1 224 ? -6.224 3.372 20.737 1.00 36.28 224 ALA A O 1
ATOM 1743 N N . HIS A 1 225 ? -5.752 4.627 22.553 1.00 37.47 225 HIS A N 1
ATOM 1744 C CA . HIS A 1 225 ? -4.483 4.033 22.936 1.00 37.47 225 HIS A CA 1
ATOM 1745 C C . HIS A 1 225 ? -4.396 2.519 22.692 1.00 37.47 225 HIS A C 1
ATOM 1747 O O . HIS A 1 225 ? -5.246 1.760 23.149 1.00 37.47 225 HIS A O 1
ATOM 1753 N N . GLY A 1 226 ? -3.285 2.090 22.085 1.00 36.34 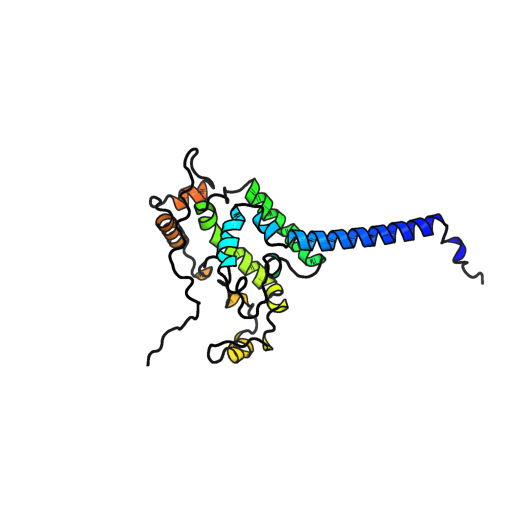226 GLY A N 1
ATOM 1754 C CA . GLY A 1 226 ? -2.789 0.724 22.225 1.00 36.34 226 GLY A CA 1
ATOM 1755 C C . GLY A 1 226 ? -2.726 -0.091 20.940 1.00 36.34 226 GLY A C 1
ATOM 1756 O O . GLY A 1 226 ? -3.329 -1.157 20.861 1.00 36.34 226 GLY A O 1
ATOM 1757 N N . VAL A 1 227 ? -1.840 0.282 20.011 1.00 41.94 227 VAL A N 1
ATOM 1758 C CA . VAL A 1 227 ? -1.072 -0.758 19.304 1.00 41.94 227 VAL A CA 1
ATOM 1759 C C . VAL A 1 227 ? -0.086 -1.320 20.329 1.00 41.94 227 VAL A C 1
ATOM 1761 O O . VAL A 1 227 ? 1.100 -1.003 20.352 1.00 41.94 227 VAL A O 1
ATOM 1764 N N . GLY A 1 228 ? -0.627 -2.091 21.274 1.00 32.94 228 GLY A N 1
ATOM 1765 C CA . GLY A 1 228 ? 0.159 -3.006 22.070 1.00 32.94 228 GLY A CA 1
ATOM 1766 C C . GLY A 1 228 ? 0.829 -3.941 21.083 1.00 32.94 228 GLY A C 1
ATOM 1767 O O . GLY A 1 228 ? 0.160 -4.539 20.240 1.00 32.94 228 GLY A O 1
ATOM 1768 N N . ASN A 1 229 ? 2.153 -3.991 21.155 1.00 37.78 229 ASN A N 1
ATOM 1769 C CA . ASN A 1 229 ? 2.991 -4.950 20.464 1.00 37.78 229 ASN A CA 1
ATOM 1770 C C . ASN A 1 229 ? 2.280 -6.311 20.502 1.00 37.78 229 ASN A C 1
ATOM 1772 O O . ASN A 1 229 ? 2.156 -6.909 21.570 1.00 37.78 229 ASN A O 1
ATOM 1776 N N . GLY A 1 230 ? 1.743 -6.752 19.363 1.00 34.75 230 GLY A N 1
ATOM 1777 C CA . GLY A 1 230 ? 0.967 -7.980 19.220 1.00 34.75 230 GLY A CA 1
ATOM 1778 C C . GLY A 1 230 ? 1.849 -9.219 19.341 1.00 34.75 230 GLY A C 1
ATOM 1779 O O . GLY A 1 230 ? 1.857 -10.085 18.468 1.00 34.75 230 GLY A O 1
ATOM 1780 N N . GLN A 1 231 ? 2.604 -9.333 20.432 1.00 35.72 231 GLN A N 1
ATOM 1781 C CA . GLN A 1 231 ? 2.826 -10.618 21.054 1.00 35.72 231 GLN A CA 1
ATOM 1782 C C . GLN A 1 231 ? 1.466 -11.081 21.576 1.00 35.72 231 GLN A C 1
ATOM 1784 O O . GLN A 1 231 ? 1.036 -10.708 22.660 1.00 35.72 231 GLN A O 1
ATOM 1789 N N . GLN A 1 232 ? 0.777 -11.894 20.775 1.00 38.34 232 GLN A N 1
ATOM 1790 C CA . GLN A 1 232 ? -0.164 -12.876 21.299 1.00 38.34 232 GLN A CA 1
ATOM 1791 C C . GLN A 1 232 ? 0.611 -13.748 22.293 1.00 38.34 232 GLN A C 1
ATOM 1793 O O . GLN A 1 232 ? 1.203 -14.758 21.921 1.00 38.34 232 GLN A O 1
ATOM 1798 N N . GLN A 1 233 ? 0.657 -13.311 23.546 1.00 36.03 233 GLN A N 1
ATOM 1799 C CA . GLN A 1 233 ? 0.751 -14.196 24.690 1.00 36.03 233 GLN A CA 1
ATOM 1800 C C . GLN A 1 233 ? -0.679 -14.687 24.912 1.00 36.03 233 GLN A C 1
ATOM 1802 O O . GLN A 1 233 ? -1.464 -14.089 25.643 1.00 36.03 233 GLN A O 1
ATOM 1807 N N . ALA A 1 234 ? -1.050 -15.730 24.167 1.00 36.44 234 ALA A N 1
ATOM 1808 C CA . ALA A 1 234 ? -2.121 -16.602 24.614 1.00 36.44 234 ALA A CA 1
ATOM 1809 C C . ALA A 1 234 ? -1.649 -17.182 25.952 1.00 36.44 234 ALA A C 1
ATOM 1811 O O . ALA A 1 234 ? -0.530 -17.689 26.042 1.00 36.44 234 ALA A O 1
ATOM 1812 N N . GLY A 1 235 ? -2.452 -16.958 26.989 1.00 33.62 235 GLY A N 1
ATOM 1813 C CA . GLY A 1 235 ? -2.058 -17.159 28.373 1.00 33.62 235 GLY A CA 1
ATOM 1814 C C . GLY A 1 235 ? -1.599 -18.575 28.687 1.00 33.62 235 GLY A C 1
ATOM 1815 O O . GLY A 1 235 ? -2.041 -19.529 28.056 1.00 33.62 235 GLY A O 1
ATOM 1816 N N . LEU A 1 236 ? -0.734 -18.647 29.695 1.00 35.94 236 LEU A N 1
ATOM 1817 C CA . LEU A 1 236 ? -0.573 -19.726 30.666 1.00 35.94 236 LEU A CA 1
ATOM 1818 C C . LEU A 1 236 ? 0.368 -19.170 31.752 1.00 35.94 236 LEU A C 1
ATOM 1820 O O . LEU A 1 236 ? 1.585 -19.169 31.597 1.00 35.94 236 LEU A O 1
ATOM 1824 N N . GLU A 1 237 ? -0.218 -18.604 32.808 1.00 26.02 237 GLU A N 1
ATOM 1825 C CA . GLU A 1 237 ? 0.376 -18.630 34.151 1.00 26.02 237 GLU A CA 1
ATOM 1826 C C . GLU A 1 237 ? -0.153 -19.888 34.863 1.00 26.02 237 GLU A C 1
ATOM 1828 O O . GLU A 1 237 ? -1.300 -20.272 34.601 1.00 26.02 237 GLU A O 1
ATOM 1833 N N . PRO A 1 238 ? 0.532 -20.407 35.891 1.00 38.72 238 PRO A N 1
ATOM 1834 C CA . PRO A 1 238 ? 1.963 -20.672 36.039 1.00 38.72 238 PRO A CA 1
ATOM 1835 C C . PRO A 1 238 ? 2.327 -22.149 35.772 1.00 38.72 238 PRO A C 1
ATOM 1837 O O . PRO A 1 238 ? 1.419 -23.013 35.748 1.00 38.72 238 PRO A O 1
#

Foldseek 3Di:
DDDPPPVVVCDPVNVCCCVVVVVVVVVVVVVLVVVLVVCLAQVNQPPQLLCVQLVVLQCVFCLCVPPVPHHQGNCLQQADDDSPRNVVSVVVCVVVVCCCVPNFVSNQVLLVQLCVQVVLVVSLVVCFVVLVNSVCVPDPLCPDDDPDPCSNVCSVPVCVSHGPCVPVRCGGHDDDDDPVPHDSQVSQVVSCVQQVHDRPVSVVCNVVSYDDPPDDRRDRDDPDDDPPPPPPPPDDDD

Solvent-accessible surface area (backbone atoms only — not comparable to full-atom values): 14263 Å² total; per-residue (Å²): 138,82,78,83,65,68,79,76,71,65,43,75,66,50,50,50,49,49,52,50,49,50,52,50,49,52,53,50,52,52,49,52,53,54,49,51,55,49,68,30,32,52,71,49,57,44,70,44,70,49,37,45,63,50,47,57,32,30,67,72,14,56,49,51,61,27,92,86,73,57,63,61,53,54,23,55,64,76,34,48,77,58,74,70,49,25,51,51,43,54,60,63,47,48,58,56,56,50,36,68,75,72,52,43,46,41,69,36,68,65,55,33,57,73,46,39,57,62,55,52,50,53,51,50,52,52,36,50,77,51,60,24,53,43,54,49,77,77,51,49,72,91,72,51,80,59,94,54,86,60,39,52,53,46,60,72,71,70,37,79,97,56,30,62,53,78,80,57,69,62,71,40,49,80,77,59,73,56,80,94,74,54,52,69,69,62,51,39,52,50,52,23,63,63,64,74,47,63,92,68,47,50,61,52,39,63,74,63,31,45,76,64,90,90,64,74,76,70,76,79,60,75,78,77,84,71,91,61,76,81,72,80,73,74,84,81,85,131

Radius of gyration: 24.57 Å; Cα contacts (8 Å, |Δi|>4): 181; chains: 1; bounding box: 57×48×91 Å